Protein 3AYU (pdb70)

Solvent-accessible surface area: 8241 Å² total; per-residue (Å²): 94,64,38,3,68,211,93,36,90,12,129,78,65,122,1,40,18,54,16,75,16,86,6,111,45,38,87,76,134,42,0,30,67,0,0,43,95,0,5,93,15,0,14,98,29,0,27,0,98,33,54,80,52,135,120,34,148,8,37,0,24,0,50,18,10,114,147,98,51,74,32,56,94,72,3,57,7,112,80,42,30,0,3,2,0,2,0,6,27,134,66,47,0,0,12,0,20,0,0,11,33,2,70,1,24,89,15,150,65,132,14,27,3,0,26,9,1,0,0,0,1,0,0,0,0,0,0,1,46,37,3,172,59,124,63,8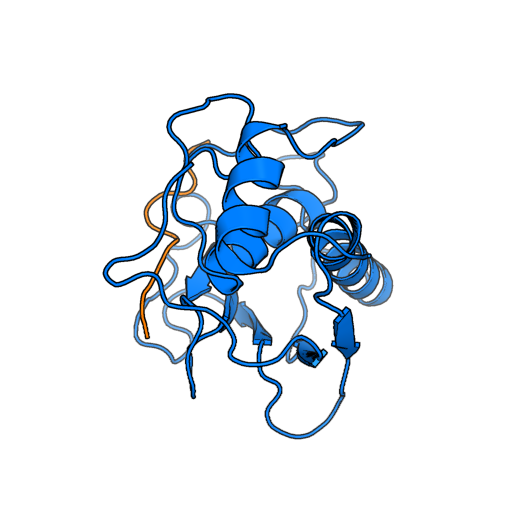,16,3,6,55,86,20,107,74,62,138,129,48,211,30,24,123,25,1,30,96,0,0,35,92,19,21,33,61,53,181,93,53,8,38,115,2,18,15,85,98

GO terms:
  GO:0022617 extracellular matrix disassembly (P, IDA)
  GO:0061450 trophoblast cell migration (P, IDA)
  GO:0006508 proteolysis (P, IDA)
  GO:0022617 extracellular matrix disassembly (P, TAS)
  GO:0005576 extracellular region (C, IDA)
  GO:0031012 extracellular matrix (C, IDA)
  GO:0004222 metalloendopeptidase activity (F, IDA)
  GO:0030574 collagen catabolic process (P, IDA)
  GO:0005576 extracellular region (C, TAS)
  GO:0008270 zinc ion binding (F, TAS)
  GO:0004222 metalloendopeptidase activity (F, TAS)
  GO:0006508 proteolysis (P, TAS)
  GO:0008237 metallopeptidase activity (F, IDA)
  GO:0016477 cell migration (P, IMP)
  GO:0004252 serine-type endopeptidase activity (F, EXP)
  GO:0004252 serine-type endopeptidase activity (F, TAS)
  GO:0030574 collagen catabolic process (P, TAS)
  GO:0048013 ephrin receptor signaling pathway (P, TAS)
  GO:0005515 protein binding (F, IPI)
  GO:0005576 extracellular region (C, HDA)

InterPro domains:
  IPR000562 Fibronectin type II domain [PF00040] (233-274)
  IPR000562 Fibronectin type II domain [PF00040] (291-332)
  IPR000562 Fibronectin type II domain [PS00023] (349-390)
  IPR000562 Fibronectin type II domain [PS51092] (228-276)
  IPR000562 Fibronectin type II domain [PS51092] (286-334)
  IPR000562 Fibronectin type II domain [PS51092] (344-392)
  IPR000562 Fibronectin type II domain [SM00059] (226-274)
  IPR000562 Fibronectin type II domain [SM00059] (284-332)
  IPR000562 Fibronectin type II domain [SM00059] (342-390)
  IPR000562 Fibronectin type II domain [cd00062] (227-274)
  IPR000562 Fibronectin type II domain [cd00062] (285-332)
  IPR000562 Fibronectin type II domain [cd00062] (343-390)
  IPR000585 Hemopexin-like domain [cd00094] (466-660)
  IPR001818 Peptidase M10, metallopeptidase [PF00413] (118-219)
  IPR001818 Peptidase M10, metallopeptidase [PF00413] (378-446)
  IPR006026 Peptidase, metallopeptidase [SM00235] (115-447)
  IPR013806 Kringle-like fold [SSF57440] (221-276)
  IPR013806 Kringle-like fold [SSF57440] (277-334)
  IPR013806 Kringle-like fold [SSF57440] (337-393)
  IPR018486 Hemopexin, conserved site [PS00024] (606-621)

CATH classification: 3.40.390.10

Organism: Homo sapiens (NCBI:txid9606)

Radius of gyration: 14.66 Å; Cα contacts (8 Å, |Δi|>4): 374; chains: 2; bounding box: 34×40×33 Å

B-factor: mean 20.37, std 9.0, range [11.95, 219.9]

Nearest PDB structures (foldseek):
  3ayu-assembly1_A  TM=1.006E+00  e=3.105E-38  Homo sapiens
  8h78-assembly1_A  TM=9.921E-01  e=5.440E-34  Homo sapiens
  1qib-assembly1_A  TM=9.847E-01  e=1.679E-32  Homo sapiens
  8jug-assembly1_A  TM=9.758E-01  e=6.747E-26  Homo sapiens
  4h2e-assembly2_B  TM=9.766E-01  e=3.629E-25  Homo sapiens

Structure (mmCIF, N/CA/C/O backbone):
data_3AYU
#
_entry.id   3AYU
#
_cell.length_a   61.881
_cell.length_b   76.060
_cell.length_c   37.082
_cell.angle_alpha   90.00
_cell.angle_beta   90.00
_cell.angle_gamma   90.00
#
_symmetry.space_group_name_H-M   'P 21 21 21'
#
loop_
_entity.id
_entity.type
_entity.pdbx_description
1 polymer '72 kDa type IV collagenase'
2 polymer 'Amyloid beta A4 protein'
3 non-polymer 'ZINC ION'
4 non-polymer 'CALCIUM ION'
5 water water
#
loop_
_atom_site.group_PDB
_atom_site.id
_atom_site.type_symbol
_atom_site.label_atom_id
_atom_site.label_alt_id
_atom_site.label_comp_id
_atom_site.label_asym_id
_atom_site.label_entity_id
_atom_site.label_seq_id
_atom_site.pdbx_PDB_ins_code
_atom_site.Cartn_x
_atom_site.Cartn_y
_atom_site.Cartn_z
_atom_site.occupancy
_atom_site.B_iso_or_equiv
_atom_site.auth_seq_id
_atom_site.auth_comp_id
_atom_site.auth_asym_id
_atom_site.auth_atom_id
_atom_site.pdbx_PDB_model_num
ATOM 1 N N . TYR A 1 1 ? 12.613 1.466 -5.460 1.00 21.46 1 TYR A N 1
ATOM 2 C CA . TYR A 1 1 ? 11.468 0.714 -6.060 1.00 20.98 1 TYR A CA 1
ATOM 3 C C . TYR A 1 1 ? 11.510 0.833 -7.573 1.00 21.15 1 TYR A C 1
ATOM 4 O O . TYR A 1 1 ? 12.119 1.757 -8.107 1.00 21.47 1 TYR A O 1
ATOM 13 N N . ASN A 1 2 ? 10.863 -0.110 -8.254 1.00 20.83 2 ASN A N 1
ATOM 14 C CA . ASN A 1 2 ? 10.774 -0.089 -9.716 1.00 21.29 2 ASN A CA 1
ATOM 15 C C . ASN A 1 2 ? 9.420 -0.586 -10.221 1.00 20.83 2 ASN A C 1
ATOM 16 O O . ASN A 1 2 ? 8.688 -1.273 -9.498 1.00 20.10 2 ASN A O 1
ATOM 21 N N . PHE A 1 3 ? 9.123 -0.240 -11.475 1.00 21.08 3 PHE A N 1
ATOM 22 C CA . PHE A 1 3 ? 7.893 -0.632 -12.162 1.00 20.74 3 PHE A CA 1
ATOM 23 C C . PHE A 1 3 ? 8.227 -1.430 -13.420 1.00 21.06 3 PHE A C 1
ATOM 24 O O . PHE A 1 3 ? 9.359 -1.403 -13.892 1.00 21.30 3 PHE A O 1
ATOM 32 N N . PHE A 1 4 ? 7.229 -2.133 -13.951 1.00 21.02 4 PHE A N 1
ATOM 33 C CA . PHE A 1 4 ? 7.345 -2.777 -15.257 1.00 21.87 4 PHE A CA 1
ATOM 34 C C . PHE A 1 4 ? 7.440 -1.707 -16.346 1.00 23.09 4 PHE A C 1
ATOM 35 O O . PHE A 1 4 ? 7.032 -0.558 -16.125 1.00 23.44 4 PHE A O 1
ATOM 43 N N . PRO A 1 5 ? 7.984 -2.071 -17.525 1.00 24.28 5 PRO A N 1
ATOM 44 C CA . PRO A 1 5 ? 8.022 -1.137 -18.646 1.00 25.36 5 PRO A CA 1
ATOM 45 C C . PRO A 1 5 ? 6.657 -0.536 -18.955 1.00 25.56 5 PRO A C 1
ATOM 46 O O . PRO A 1 5 ? 5.676 -1.269 -19.046 1.00 25.16 5 PRO A O 1
ATOM 50 N N . ARG A 1 6 ? 6.618 0.784 -19.116 1.00 26.42 6 ARG A N 1
ATOM 51 C CA . ARG A 1 6 ? 5.397 1.544 -19.402 1.00 26.95 6 ARG A CA 1
ATOM 52 C C . ARG A 1 6 ? 4.417 1.627 -18.215 1.00 25.89 6 ARG A C 1
ATOM 53 O O . ARG A 1 6 ? 3.273 2.066 -18.386 1.00 26.03 6 ARG A O 1
ATOM 61 N N . LYS A 1 7 ? 4.892 1.246 -17.023 1.00 24.58 7 LYS A N 1
ATOM 62 C CA . LYS A 1 7 ? 4.136 1.364 -15.770 1.00 23.77 7 LYS A CA 1
ATOM 63 C C . LYS A 1 7 ? 2.680 0.897 -15.876 1.00 23.01 7 LYS A C 1
ATOM 64 O O . LYS A 1 7 ? 1.761 1.695 -15.689 1.00 22.87 7 LYS A O 1
ATOM 70 N N . PRO A 1 8 ? 2.466 -0.397 -16.175 1.00 22.37 8 PRO A N 1
ATOM 71 C CA . PRO A 1 8 ? 1.094 -0.910 -16.162 1.00 21.85 8 PRO A CA 1
ATOM 72 C C . PRO A 1 8 ? 0.509 -0.877 -14.752 1.00 21.14 8 PRO A C 1
ATOM 73 O O . PRO A 1 8 ? 1.231 -1.110 -13.772 1.00 20.52 8 PRO A O 1
ATOM 77 N N . LYS A 1 9 ? -0.780 -0.568 -14.656 1.00 20.96 9 LYS A N 1
ATOM 78 C CA . LYS A 1 9 ? -1.489 -0.636 -13.384 1.00 20.65 9 LYS A CA 1
ATOM 79 C C . LYS A 1 9 ? -2.967 -0.915 -13.612 1.00 20.45 9 LYS A C 1
ATOM 80 O O . LYS A 1 9 ? -3.459 -0.807 -14.737 1.00 20.56 9 LYS A O 1
ATOM 86 N N . TRP A 1 10 ? -3.648 -1.317 -12.546 1.00 19.90 10 TRP A N 1
ATOM 87 C CA . TRP A 1 10 ? -5.082 -1.553 -12.592 1.00 20.43 10 TRP A CA 1
ATOM 88 C C . TRP A 1 10 ? -5.773 -0.212 -12.774 1.00 21.15 10 TRP A C 1
ATOM 89 O O . TRP A 1 10 ? -5.404 0.760 -12.120 1.00 20.75 10 TRP A O 1
ATOM 100 N N . ASP A 1 11 ? -6.765 -0.173 -13.659 1.00 22.29 11 ASP A N 1
ATOM 101 C CA . ASP A 1 11 ? -7.468 1.073 -13.991 1.00 23.45 11 ASP A CA 1
ATOM 102 C C . ASP A 1 11 ? -8.633 1.375 -13.040 1.00 23.60 11 ASP A C 1
ATOM 103 O O . ASP A 1 11 ? -9.411 2.295 -13.283 1.00 23.83 11 ASP A O 1
ATOM 108 N N . LYS A 1 12 ? -8.739 0.601 -11.963 1.00 23.14 12 LYS A N 1
ATOM 109 C CA . LYS A 1 12 ? -9.791 0.756 -10.967 1.00 23.20 12 LYS A CA 1
ATOM 110 C C . LYS A 1 12 ? -9.211 0.345 -9.612 1.00 21.90 12 LYS A C 1
ATOM 111 O O . LYS A 1 12 ? -8.218 -0.390 -9.568 1.00 20.91 12 LYS A O 1
ATOM 117 N N . ASN A 1 13 ? -9.828 0.801 -8.523 1.00 21.17 13 ASN A N 1
ATOM 118 C CA . ASN A 1 13 ? -9.393 0.432 -7.165 1.00 20.48 13 ASN A CA 1
ATOM 119 C C . ASN A 1 13 ? -10.073 -0.818 -6.587 1.00 19.95 13 ASN A C 1
ATOM 120 O O . ASN A 1 13 ? -9.562 -1.404 -5.635 1.00 19.18 13 ASN A O 1
ATOM 125 N N . GLN A 1 14 ? -11.235 -1.195 -7.127 1.00 20.20 14 GLN A N 1
ATOM 126 C CA . GLN A 1 14 ? -11.924 -2.425 -6.713 1.00 20.12 14 GLN A CA 1
ATOM 127 C C . GLN A 1 14 ? -11.451 -3.591 -7.593 1.00 19.30 14 GLN A C 1
ATOM 128 O O . GLN A 1 14 ? -11.789 -3.679 -8.780 1.00 19.58 14 GLN A O 1
ATOM 134 N N . ILE A 1 15 ? -10.648 -4.467 -7.002 1.00 18.15 15 ILE A N 1
ATOM 135 C CA . ILE A 1 15 ? -10.009 -5.566 -7.714 1.00 17.66 15 ILE A CA 1
ATOM 136 C C . ILE A 1 15 ? -10.562 -6.877 -7.172 1.00 17.16 15 ILE A C 1
ATOM 137 O O . ILE A 1 15 ? -10.683 -7.040 -5.960 1.00 17.24 15 ILE A O 1
ATOM 142 N N . THR A 1 16 ? -10.917 -7.804 -8.060 1.00 16.73 16 THR A N 1
ATOM 143 C CA . THR A 1 16 ? -11.394 -9.113 -7.626 1.00 16.33 16 THR A CA 1
ATOM 144 C C . THR A 1 16 ? -10.256 -10.122 -7.667 1.00 15.81 16 THR A C 1
ATOM 145 O O . THR A 1 16 ? -9.314 -9.993 -8.467 1.00 15.51 16 THR A O 1
ATOM 149 N N . TYR A 1 17 ? -10.337 -11.111 -6.780 1.00 15.51 17 TYR A N 1
ATOM 150 C CA . TYR A 1 17 ? -9.484 -12.281 -6.856 1.00 15.30 17 TYR A CA 1
ATOM 151 C C . TYR A 1 17 ? -10.284 -13.558 -6.697 1.00 15.63 17 TYR A C 1
ATOM 152 O O . TYR A 1 17 ? -11.400 -13.545 -6.173 1.00 15.90 17 TYR A O 1
ATOM 161 N N . ARG A 1 18 ? -9.707 -14.651 -7.184 1.00 15.72 18 ARG A N 1
ATOM 162 C CA . ARG A 1 18 ? -10.305 -15.981 -7.060 1.00 16.34 18 ARG A CA 1
ATOM 163 C C . ARG A 1 18 ? -9.224 -17.049 -6.875 1.00 16.08 18 ARG A C 1
ATOM 164 O O . ARG A 1 18 ? -8.250 -17.085 -7.621 1.00 15.83 18 ARG A O 1
ATOM 172 N N . ILE A 1 19 ? -9.415 -17.914 -5.882 1.00 16.15 19 ILE A N 1
ATOM 173 C CA . ILE A 1 19 ? -8.493 -19.004 -5.608 1.00 16.12 19 ILE A CA 1
ATOM 174 C C . ILE A 1 19 ? -9.051 -20.245 -6.304 1.00 16.86 19 ILE A C 1
ATOM 175 O O . ILE A 1 19 ? -10.065 -20.812 -5.879 1.00 17.18 19 ILE A O 1
ATOM 180 N N . ILE A 1 20 ? -8.397 -20.626 -7.397 1.00 17.17 20 ILE A N 1
ATOM 181 C CA . ILE A 1 20 ? -8.877 -21.679 -8.288 1.00 18.17 20 ILE A CA 1
ATOM 182 C C . ILE A 1 20 ? -8.469 -23.067 -7.802 1.00 18.42 20 ILE A C 1
ATOM 183 O O . ILE A 1 20 ? -9.126 -24.057 -8.111 1.00 19.17 20 ILE A O 1
ATOM 188 N N . GLY A 1 21 ? -7.365 -23.149 -7.071 1.00 17.76 21 GLY A N 1
ATOM 189 C CA . GLY A 1 21 ? -6.908 -24.431 -6.594 1.00 17.94 21 GLY A CA 1
ATOM 190 C C . GLY A 1 21 ? -6.070 -24.293 -5.350 1.00 17.58 21 GLY A C 1
ATOM 191 O O . GLY A 1 21 ? -5.659 -23.183 -4.967 1.00 17.25 21 GLY A O 1
ATOM 192 N N . TYR A 1 22 ? -5.780 -25.441 -4.753 1.00 17.68 22 TYR A N 1
ATOM 193 C CA . TYR A 1 22 ? -5.160 -25.500 -3.447 1.00 17.67 22 TYR A CA 1
ATOM 194 C C . TYR A 1 22 ? -3.927 -26.409 -3.427 1.00 18.02 22 TYR A C 1
ATOM 195 O O . TYR A 1 22 ? -3.677 -27.184 -4.364 1.00 18.16 22 TYR A O 1
ATOM 204 N N . THR A 1 23 ? -3.157 -26.271 -2.351 1.00 17.96 23 THR A N 1
ATOM 205 C CA . THR A 1 23 ? -2.024 -27.131 -2.062 1.00 18.10 23 THR A CA 1
ATOM 206 C C . THR A 1 23 ? -2.389 -28.134 -0.956 1.00 18.77 23 THR A C 1
ATOM 207 O O . THR A 1 23 ? -3.102 -27.782 -0.014 1.00 18.79 23 THR A O 1
ATOM 211 N N . PRO A 1 24 ? -1.871 -29.379 -1.049 1.00 19.33 24 PRO A N 1
ATOM 212 C CA . PRO A 1 24 ? -2.019 -30.337 0.057 1.00 19.88 24 PRO A CA 1
ATOM 213 C C . PRO A 1 24 ? -1.206 -29.966 1.303 1.00 19.67 24 PRO A C 1
ATOM 214 O O . PRO A 1 24 ? -1.366 -30.603 2.351 1.00 20.23 24 PRO A O 1
ATOM 218 N N . ASP A 1 25 ? -0.349 -28.953 1.193 1.00 18.90 25 ASP A N 1
ATOM 219 C CA . ASP A 1 25 ? 0.600 -28.617 2.258 1.00 18.87 25 ASP A CA 1
ATOM 220 C C . ASP A 1 25 ? -0.042 -27.954 3.469 1.00 19.01 25 ASP A C 1
ATOM 221 O O . ASP A 1 25 ? 0.473 -28.074 4.584 1.00 18.92 25 ASP A O 1
ATOM 226 N N . LEU A 1 26 ? -1.143 -27.244 3.236 1.00 18.93 26 LEU A N 1
ATOM 227 C CA . LEU A 1 26 ? -1.816 -26.456 4.272 1.00 19.29 26 LEU A CA 1
ATOM 228 C C . LEU A 1 26 ? -3.342 -26.645 4.182 1.00 19.98 26 LEU A C 1
ATOM 229 O O . LEU A 1 26 ? -3.873 -27.011 3.120 1.00 19.66 26 LEU A O 1
ATOM 234 N N . ASP A 1 27 ? -4.030 -26.406 5.302 1.00 20.72 27 ASP A N 1
ATOM 235 C CA . ASP A 1 27 ? -5.494 -26.386 5.358 1.00 21.45 27 ASP A CA 1
ATOM 236 C C . ASP A 1 27 ? -5.984 -25.283 4.411 1.00 20.26 27 ASP A C 1
ATOM 237 O O . ASP A 1 27 ? -5.349 -24.233 4.331 1.00 19.53 27 ASP A O 1
ATOM 242 N N . PRO A 1 28 ? -7.102 -25.512 3.690 1.00 20.10 28 PRO A N 1
ATOM 243 C CA . PRO A 1 28 ? -7.606 -24.467 2.769 1.00 19.55 28 PRO A CA 1
ATOM 244 C C . PRO A 1 28 ? -7.888 -23.133 3.460 1.00 19.26 28 PRO A C 1
ATOM 245 O O . PRO A 1 28 ? -7.668 -22.074 2.867 1.00 18.28 28 PRO A O 1
ATOM 249 N N . GLU A 1 29 ? -8.355 -23.193 4.709 1.00 19.73 29 GLU A N 1
ATOM 250 C CA . GLU A 1 29 ? -8.601 -21.994 5.492 1.00 19.73 29 GLU A CA 1
ATOM 251 C C . GLU A 1 29 ? -7.315 -21.193 5.735 1.00 18.49 29 GLU A C 1
ATOM 252 O O . GLU A 1 29 ? -7.323 -19.963 5.669 1.00 17.66 29 GLU A O 1
ATOM 258 N N . THR A 1 30 ? -6.225 -21.901 6.028 1.00 17.78 30 THR A N 1
ATOM 259 C CA . THR A 1 30 ? -4.897 -21.293 6.205 1.00 17.08 30 THR A CA 1
ATOM 260 C C . THR A 1 30 ? -4.395 -20.673 4.906 1.00 16.02 30 THR A C 1
ATOM 261 O O . THR A 1 30 ? -3.775 -19.610 4.923 1.00 15.79 30 THR A O 1
ATOM 265 N N . VAL A 1 31 ? -4.671 -21.344 3.788 1.00 15.39 31 VAL A N 1
ATOM 266 C CA . VAL A 1 31 ? -4.301 -20.847 2.467 1.00 14.70 31 VAL A CA 1
ATOM 267 C C . VAL A 1 31 ? -5.059 -19.554 2.161 1.00 14.34 31 VAL A C 1
ATOM 268 O O . VAL A 1 31 ? -4.441 -18.534 1.833 1.00 13.84 31 VAL A O 1
ATOM 272 N N . ASP A 1 32 ? -6.388 -19.605 2.303 1.00 14.47 32 ASP A N 1
ATOM 273 C CA . ASP A 1 32 ? -7.258 -18.429 2.144 1.00 14.38 32 ASP A CA 1
ATOM 274 C C . ASP A 1 32 ? -6.817 -17.239 3.012 1.00 14.31 32 ASP A C 1
ATOM 275 O O . ASP A 1 32 ? -6.750 -16.109 2.539 1.00 13.90 32 ASP A O 1
ATOM 280 N N . ASP A 1 33 ? -6.534 -17.502 4.282 1.00 14.82 33 ASP A N 1
ATOM 281 C CA . ASP A 1 33 ? -6.113 -16.447 5.207 1.00 15.08 33 ASP A CA 1
ATOM 282 C C . ASP A 1 33 ? -4.781 -15.832 4.772 1.00 14.59 33 ASP A C 1
ATOM 283 O O . ASP A 1 33 ? -4.614 -14.612 4.810 1.00 14.57 33 ASP A O 1
ATOM 288 N N . ALA A 1 34 ? -3.844 -16.687 4.362 1.00 14.46 34 ALA A N 1
ATOM 289 C CA . ALA A 1 34 ? -2.523 -16.255 3.889 1.00 14.24 34 ALA A CA 1
ATOM 290 C C . ALA A 1 34 ? -2.653 -15.288 2.727 1.00 13.95 34 ALA A C 1
ATOM 291 O O . ALA A 1 34 ? -1.996 -14.238 2.695 1.00 13.81 34 ALA A O 1
ATOM 293 N N . PHE A 1 35 ? -3.484 -15.654 1.759 1.00 14.13 35 PHE A N 1
ATOM 294 C CA . PHE A 1 35 ? -3.747 -14.779 0.623 1.00 14.18 35 PHE A CA 1
ATOM 295 C C . PHE A 1 35 ? -4.458 -13.476 1.042 1.00 14.37 35 PHE A C 1
ATOM 296 O O . PHE A 1 35 ? -4.072 -12.404 0.596 1.00 14.36 35 PHE A O 1
ATOM 304 N N . ALA A 1 36 ? -5.481 -13.581 1.890 1.00 14.78 36 ALA A N 1
ATOM 305 C CA . ALA A 1 36 ? -6.187 -12.401 2.404 1.00 15.19 36 ALA A CA 1
ATOM 306 C C .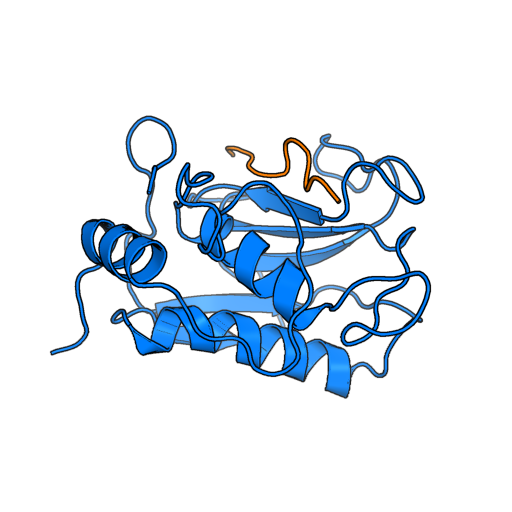 ALA A 1 36 ? -5.219 -11.429 3.070 1.00 15.38 36 ALA A C 1
ATOM 307 O O . ALA A 1 36 ? -5.257 -10.234 2.806 1.00 15.03 36 ALA A O 1
ATOM 309 N N . ARG A 1 37 ? -4.344 -11.943 3.928 1.00 16.09 37 ARG A N 1
ATOM 310 C CA . ARG A 1 37 ? -3.397 -11.069 4.630 1.00 16.68 37 ARG A CA 1
ATOM 311 C C . ARG A 1 37 ? -2.358 -10.479 3.663 1.00 15.98 37 ARG A C 1
ATOM 312 O O . ARG A 1 37 ? -1.945 -9.333 3.827 1.00 15.80 37 ARG A O 1
ATOM 320 N N . ALA A 1 38 ? -1.978 -11.243 2.641 1.00 15.40 38 ALA A N 1
ATOM 321 C CA . ALA A 1 38 ? -1.058 -10.750 1.604 1.00 15.16 38 ALA A CA 1
ATOM 322 C C . ALA A 1 38 ? -1.636 -9.555 0.838 1.00 15.07 38 ALA A C 1
ATOM 323 O O . ALA A 1 38 ? -0.923 -8.589 0.592 1.00 15.29 38 ALA A O 1
ATOM 325 N N . PHE A 1 39 ? -2.920 -9.621 0.476 1.00 15.01 39 PHE A N 1
ATOM 326 C CA . PHE A 1 39 ? -3.616 -8.480 -0.145 1.00 15.00 39 PHE A CA 1
ATOM 327 C C . PHE A 1 39 ? -3.724 -7.284 0.796 1.00 15.31 39 PHE A C 1
ATOM 328 O O . PHE A 1 39 ? -3.586 -6.144 0.358 1.00 15.13 39 PHE A O 1
ATOM 336 N N . GLN A 1 40 ? -3.996 -7.545 2.076 1.00 15.62 40 GLN A N 1
ATOM 337 C CA . GLN A 1 40 ? -4.136 -6.471 3.057 1.00 16.17 40 GLN A CA 1
ATOM 338 C C . GLN A 1 40 ? -2.855 -5.634 3.207 1.00 16.04 40 GLN A C 1
ATOM 339 O O . GLN A 1 40 ? -2.930 -4.424 3.464 1.00 16.22 40 GLN A O 1
ATOM 345 N N . VAL A 1 41 ? -1.696 -6.280 3.073 1.00 15.69 41 VAL A N 1
ATOM 346 C CA . VAL A 1 41 ? -0.413 -5.578 3.041 1.00 15.78 41 VAL A CA 1
ATOM 347 C C . VAL A 1 41 ? -0.490 -4.360 2.108 1.00 15.89 41 VAL A C 1
ATOM 348 O O . VAL A 1 41 ? -0.070 -3.254 2.482 1.00 16.42 41 VAL A O 1
ATOM 352 N N . TRP A 1 42 ? -1.039 -4.566 0.910 1.00 15.46 42 TRP A N 1
ATOM 353 C CA . TRP A 1 42 ? -1.118 -3.507 -0.102 1.00 15.61 42 TRP A CA 1
ATOM 354 C C . TRP A 1 42 ? -2.321 -2.571 0.098 1.00 15.98 42 TRP A C 1
ATOM 355 O O . TRP A 1 42 ? -2.215 -1.349 -0.103 1.00 16.17 42 TRP A O 1
ATOM 366 N N . SER A 1 43 ? -3.459 -3.119 0.509 1.00 16.22 43 SER A N 1
ATOM 367 C CA . SER A 1 43 ? -4.633 -2.270 0.735 1.00 16.80 43 SER A CA 1
ATOM 368 C C . SER A 1 43 ? -4.444 -1.353 1.960 1.00 17.23 43 SER A C 1
ATOM 369 O O . SER A 1 43 ? -5.104 -0.313 2.059 1.00 17.51 43 SER A O 1
ATOM 372 N N . ASP A 1 44 ? -3.518 -1.719 2.858 1.00 17.13 44 ASP A N 1
ATOM 373 C CA . ASP A 1 44 ? -3.133 -0.876 3.994 1.00 17.52 44 ASP A CA 1
ATOM 374 C C . ASP A 1 44 ? -2.634 0.517 3.595 1.00 17.42 44 ASP A C 1
ATOM 375 O O . ASP A 1 44 ? -2.767 1.463 4.372 1.00 17.48 44 ASP A O 1
ATOM 380 N N . VAL A 1 45 ? -2.022 0.627 2.414 1.00 16.73 45 VAL A N 1
ATOM 381 C CA . VAL A 1 45 ? -1.306 1.841 2.032 1.00 16.91 45 VAL A CA 1
ATOM 382 C C . VAL A 1 45 ? -1.724 2.409 0.664 1.00 16.72 45 VAL A C 1
ATOM 383 O O . VAL A 1 45 ? -1.066 3.309 0.145 1.00 16.86 45 VAL A O 1
ATOM 387 N N . THR A 1 46 ? -2.813 1.883 0.096 1.00 16.34 46 THR A N 1
ATOM 388 C CA . THR A 1 46 ? -3.388 2.394 -1.154 1.00 16.39 46 THR A CA 1
ATOM 389 C C . THR A 1 46 ? -4.905 2.369 -1.024 1.00 16.43 46 THR A C 1
ATOM 390 O O . THR A 1 46 ? -5.443 1.779 -0.080 1.00 16.23 46 THR A O 1
ATOM 394 N N . PRO A 1 47 ? -5.606 2.984 -1.986 1.00 16.58 47 PRO A N 1
ATOM 395 C CA . PRO A 1 47 ? -7.048 2.803 -2.052 1.00 16.73 47 PRO A CA 1
ATOM 396 C C . PRO A 1 47 ? -7.482 1.503 -2.746 1.00 16.50 47 PRO A C 1
ATOM 397 O O . PRO A 1 47 ? -8.660 1.355 -3.065 1.00 16.71 47 PRO A O 1
ATOM 401 N N . LEU A 1 48 ? -6.552 0.571 -2.965 1.00 16.25 48 LEU A N 1
ATOM 402 C CA . LEU A 1 48 ? -6.890 -0.716 -3.565 1.00 15.96 48 LEU A CA 1
ATOM 403 C C . LEU A 1 48 ? -7.664 -1.552 -2.557 1.00 15.95 48 LEU A C 1
ATOM 404 O O . LEU A 1 48 ? -7.287 -1.633 -1.375 1.00 15.80 48 LEU A O 1
ATOM 409 N N . ARG A 1 49 ? -8.758 -2.141 -3.032 1.00 15.96 49 ARG A N 1
ATOM 410 C CA . ARG A 1 49 ? -9.620 -2.987 -2.226 1.00 15.97 49 ARG A CA 1
ATOM 411 C C . ARG A 1 49 ? -9.863 -4.280 -2.989 1.00 15.54 49 ARG A C 1
ATOM 412 O O . ARG A 1 49 ? -10.294 -4.257 -4.150 1.00 15.72 49 ARG A O 1
ATOM 420 N N . PHE A 1 50 ? -9.580 -5.395 -2.321 1.00 14.92 50 PHE A N 1
ATOM 421 C CA . PHE A 1 50 ? -9.562 -6.702 -2.943 1.00 14.56 50 PHE A CA 1
ATOM 422 C C . PHE A 1 50 ? -10.763 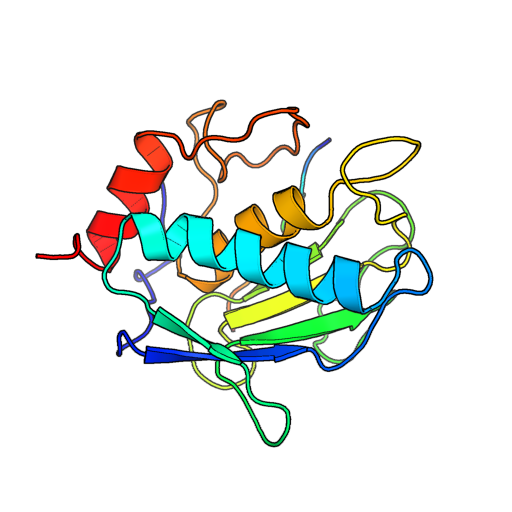-7.509 -2.462 1.00 14.71 50 PHE A C 1
ATOM 423 O O . PHE A 1 50 ? -10.954 -7.683 -1.252 1.00 14.75 50 PHE A O 1
ATOM 431 N N . SER A 1 51 ? -11.581 -7.964 -3.410 1.00 14.74 51 SER A N 1
ATOM 432 C CA . SER A 1 51 ? -12.783 -8.749 -3.117 1.00 15.01 51 SER A CA 1
ATOM 433 C C . SER A 1 51 ? -12.681 -10.144 -3.736 1.00 14.79 51 SER A C 1
ATOM 434 O O . SER A 1 51 ? -12.373 -10.301 -4.925 1.00 14.64 51 SER A O 1
ATOM 437 N N . ARG A 1 52 ? -12.945 -11.156 -2.924 1.00 14.66 52 ARG A N 1
ATOM 438 C CA . ARG A 1 52 ? -12.905 -12.528 -3.384 1.00 14.50 52 ARG A CA 1
ATOM 439 C C . ARG A 1 52 ? -14.203 -12.864 -4.128 1.00 14.85 52 ARG A C 1
ATOM 440 O O . ARG A 1 52 ? -15.282 -12.385 -3.770 1.00 15.12 52 ARG A O 1
ATOM 448 N N . ILE A 1 53 ? -14.084 -13.672 -5.176 1.00 14.66 53 ILE A N 1
ATOM 449 C CA . ILE A 1 53 ? -15.241 -14.282 -5.829 1.00 15.22 53 ILE A CA 1
ATOM 450 C C . ILE A 1 53 ? -14.966 -15.786 -5.973 1.00 15.30 53 ILE A C 1
ATOM 451 O O . ILE A 1 53 ? -13.820 -16.213 -5.898 1.00 14.93 53 ILE A O 1
ATOM 456 N N . HIS A 1 54 ? -16.018 -16.580 -6.140 1.00 16.12 54 HIS A N 1
ATOM 457 C CA . HIS A 1 54 ? -15.894 -18.040 -6.249 1.00 16.45 54 HIS A CA 1
ATOM 458 C C . HIS A 1 54 ? -16.338 -18.572 -7.609 1.00 17.13 54 HIS A C 1
ATOM 459 O O . HIS A 1 54 ? -16.349 -19.789 -7.821 1.00 17.41 54 HIS A O 1
ATOM 466 N N . ASP A 1 55 ? -16.711 -17.673 -8.520 1.00 17.53 55 ASP A N 1
ATOM 467 C CA . ASP A 1 55 ? -17.121 -18.068 -9.869 1.00 18.43 55 ASP A CA 1
ATOM 468 C C . ASP A 1 55 ? -16.715 -16.996 -10.868 1.00 18.62 55 ASP A C 1
ATOM 469 O O . ASP A 1 55 ? -16.653 -15.821 -10.523 1.00 18.30 55 ASP A O 1
ATOM 474 N N . GLY A 1 56 ? -16.445 -17.413 -12.104 1.00 19.41 56 GLY A N 1
ATOM 475 C CA . GLY A 1 56 ? -16.094 -16.485 -13.173 1.00 19.79 56 GLY A CA 1
ATOM 476 C C . GLY A 1 56 ? -14.641 -16.038 -13.110 1.00 19.42 56 GLY A C 1
ATOM 477 O O . GLY A 1 56 ? -13.839 -16.538 -12.304 1.00 19.02 56 GLY A O 1
ATOM 478 N N . GLU A 1 57 ? -14.302 -15.085 -13.969 1.00 19.82 57 GLU A N 1
ATOM 479 C CA . GLU A 1 57 ? -12.929 -14.627 -14.099 1.00 19.45 57 GLU A CA 1
ATOM 480 C C . GLU A 1 57 ? -12.694 -13.403 -13.228 1.00 18.62 57 GLU A C 1
ATOM 481 O O . GLU A 1 57 ? -13.236 -12.333 -13.505 1.00 19.01 57 GLU A O 1
ATOM 487 N N . ALA A 1 58 ? -11.904 -13.575 -12.171 1.00 17.51 58 ALA A N 1
ATOM 488 C CA . ALA A 1 58 ? -11.474 -12.464 -11.329 1.00 16.87 58 ALA A CA 1
ATOM 489 C C . ALA A 1 58 ? -10.288 -11.782 -11.990 1.00 16.66 58 ALA A C 1
ATOM 490 O O . ALA A 1 58 ? -9.592 -12.386 -12.818 1.00 16.88 58 ALA A O 1
ATOM 492 N N . ASP A 1 59 ? -10.032 -10.537 -11.613 1.00 16.31 59 ASP A N 1
ATOM 493 C CA . ASP A 1 59 ? -8.832 -9.841 -12.077 1.00 16.12 59 ASP A CA 1
ATOM 494 C C . ASP A 1 59 ? -7.569 -10.664 -11.779 1.00 15.66 59 ASP A C 1
ATOM 495 O O . ASP A 1 59 ? -6.774 -10.958 -12.678 1.00 15.51 59 ASP A O 1
ATOM 500 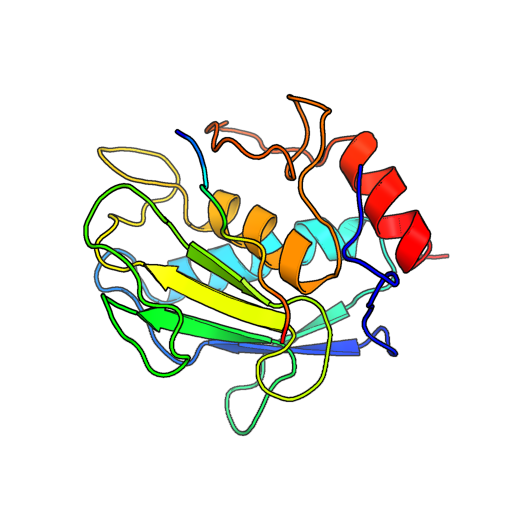N N . ILE A 1 60 ? -7.414 -11.049 -10.516 1.00 15.11 60 ILE A N 1
ATOM 501 C CA . ILE A 1 60 ? -6.281 -11.840 -10.064 1.00 14.87 60 ILE A CA 1
ATOM 502 C C . ILE A 1 60 ? -6.737 -13.282 -9.815 1.00 14.92 60 ILE A C 1
ATOM 503 O O . ILE A 1 60 ? -7.373 -13.592 -8.800 1.00 14.87 60 ILE A O 1
ATOM 508 N N . MET A 1 61 ? -6.420 -14.145 -10.776 1.00 15.05 61 MET A N 1
ATOM 509 C CA . MET A 1 61 ? -6.699 -15.563 -10.688 1.00 15.21 61 MET A CA 1
ATOM 510 C C . MET A 1 61 ? -5.522 -16.225 -10.005 1.00 14.91 61 MET A C 1
ATOM 511 O O . MET A 1 61 ? -4.387 -16.141 -10.487 1.00 14.82 61 MET A O 1
ATOM 516 N N . ILE A 1 62 ? -5.798 -16.873 -8.874 1.00 14.81 62 ILE A N 1
ATOM 517 C CA . ILE A 1 62 ? -4.766 -17.472 -8.039 1.00 14.50 62 ILE A CA 1
ATOM 518 C C . ILE A 1 62 ? -4.853 -18.991 -8.116 1.00 14.87 62 ILE A C 1
ATOM 519 O O . ILE A 1 62 ? -5.934 -19.560 -7.998 1.00 14.71 62 ILE A O 1
ATOM 524 N N . ASN A 1 63 ? -3.705 -19.643 -8.301 1.00 15.06 63 ASN A N 1
ATOM 525 C CA . ASN A 1 63 ? -3.667 -21.096 -8.376 1.00 15.63 63 ASN A CA 1
ATOM 526 C C . ASN A 1 63 ? -2.308 -21.646 -7.968 1.00 15.63 63 ASN A C 1
ATOM 527 O O . ASN A 1 63 ? -1.312 -20.921 -7.925 1.00 15.40 63 ASN A O 1
ATOM 532 N N . PHE A 1 64 ? -2.294 -22.930 -7.637 1.00 16.05 64 PHE A N 1
ATOM 533 C CA . PHE A 1 64 ? -1.067 -23.683 -7.475 1.00 16.18 64 PHE A CA 1
ATOM 534 C C . PHE A 1 64 ? -0.833 -24.483 -8.743 1.00 16.59 64 PHE A C 1
ATOM 535 O O . PHE A 1 64 ? -1.778 -24.854 -9.428 1.00 16.87 64 PHE A O 1
ATOM 543 N N . GLY A 1 65 ? 0.431 -24.711 -9.078 1.00 16.78 65 GLY A N 1
ATOM 544 C CA . GLY A 1 65 ? 0.775 -25.466 -10.276 1.00 17.06 65 GLY A CA 1
ATOM 545 C C . GLY A 1 65 ? 2.110 -26.161 -10.158 1.00 17.21 65 GLY A C 1
ATOM 546 O O . GLY A 1 65 ? 2.882 -25.901 -9.230 1.00 16.43 65 GLY A O 1
ATOM 547 N N . ARG A 1 66 ? 2.366 -27.061 -11.106 1.00 17.68 66 ARG A N 1
ATOM 548 C CA . ARG A 1 66 ? 3.645 -27.761 -11.201 1.00 18.28 66 ARG A CA 1
ATOM 549 C C . ARG A 1 66 ? 4.081 -27.780 -12.653 1.00 18.13 66 ARG A C 1
ATOM 550 O O . ARG A 1 66 ? 3.248 -27.929 -13.540 1.00 18.35 66 ARG A O 1
ATOM 558 N N . TRP A 1 67 ? 5.385 -27.637 -12.884 1.00 17.89 67 TRP A N 1
ATOM 559 C CA . TRP A 1 67 ? 5.958 -27.718 -14.232 1.00 18.15 67 TRP A CA 1
ATOM 560 C C . TRP A 1 67 ? 5.127 -26.855 -15.196 1.00 17.89 67 TRP A C 1
ATOM 561 O O . TRP A 1 67 ? 4.802 -25.721 -14.849 1.00 17.28 67 TRP A O 1
ATOM 572 N N . GLU A 1 68 ? 4.784 -27.348 -16.381 1.00 18.37 68 GLU A N 1
ATOM 573 C CA . GLU A 1 68 ? 3.912 -26.577 -17.271 1.00 18.42 68 GLU A CA 1
ATOM 574 C C . GLU A 1 68 ? 2.473 -26.650 -16.751 1.00 18.01 68 GLU A C 1
ATOM 575 O O . GLU A 1 68 ? 1.914 -27.743 -16.604 1.00 18.17 68 GLU A O 1
ATOM 581 N N . HIS A 1 69 ? 1.882 -25.485 -16.479 1.00 17.49 69 HIS A N 1
ATOM 582 C CA . HIS A 1 69 ? 0.562 -25.418 -15.853 1.00 17.14 69 HIS A CA 1
ATOM 583 C C . HIS A 1 69 ? -0.446 -24.527 -16.605 1.00 17.23 69 HIS A C 1
ATOM 584 O O . HIS A 1 69 ? -1.431 -24.083 -16.028 1.00 16.77 69 HIS A O 1
ATOM 591 N N . GLY A 1 70 ? -0.200 -24.293 -17.895 1.00 17.70 70 GLY A N 1
ATOM 592 C CA . GLY A 1 70 ? -1.196 -23.704 -18.799 1.00 18.14 70 GLY A CA 1
ATOM 593 C C . GLY A 1 70 ? -0.911 -22.312 -19.343 1.00 18.15 70 GLY A C 1
ATOM 594 O O . GLY A 1 70 ? -1.668 -21.820 -20.172 1.00 18.68 70 GLY A O 1
ATOM 595 N N . ASP A 1 71 ? 0.157 -21.658 -18.884 1.00 17.71 71 ASP A N 1
ATOM 596 C CA . ASP A 1 71 ? 0.460 -20.297 -19.343 1.00 17.70 71 ASP A CA 1
ATOM 597 C C . ASP A 1 71 ? 1.771 -20.206 -20.124 1.00 18.30 71 ASP A C 1
ATOM 598 O O . ASP A 1 71 ? 2.180 -19.115 -20.526 1.00 18.50 71 ASP A O 1
ATOM 603 N N . GLY A 1 72 ? 2.425 -21.348 -20.342 1.00 18.68 72 GLY A N 1
ATOM 604 C CA . GLY A 1 72 ? 3.659 -21.389 -21.112 1.00 19.30 72 GLY A CA 1
ATOM 605 C C . GLY A 1 72 ? 4.866 -20.815 -20.389 1.00 19.04 72 GLY A C 1
ATOM 606 O O . GLY A 1 72 ? 5.917 -20.618 -21.002 1.00 19.16 72 GLY A O 1
ATOM 607 N N . TYR A 1 73 ? 4.701 -20.521 -19.097 1.00 18.41 73 TYR A N 1
ATOM 608 C CA . TYR A 1 73 ? 5.796 -20.137 -18.226 1.00 18.28 73 TYR A CA 1
ATOM 609 C C . TYR A 1 73 ? 5.910 -21.243 -17.179 1.00 17.96 73 TYR A C 1
ATOM 610 O O . TYR A 1 73 ? 5.384 -21.116 -16.066 1.00 17.15 73 TYR A O 1
ATOM 619 N N . PRO A 1 74 ? 6.588 -22.346 -17.536 1.00 18.44 74 PRO A N 1
ATOM 620 C CA . PRO A 1 74 ? 6.548 -23.500 -16.641 1.00 18.35 74 PRO A CA 1
ATOM 621 C C . PRO A 1 74 ? 7.330 -23.309 -15.345 1.00 17.98 74 PRO A C 1
ATOM 622 O O . PRO A 1 74 ? 8.338 -22.606 -15.319 1.00 17.97 74 PRO A O 1
ATOM 626 N N . PHE A 1 75 ? 6.844 -23.926 -14.276 1.00 17.67 75 PHE A N 1
ATOM 627 C CA . PHE A 1 75 ? 7.631 -24.076 -13.056 1.00 17.56 75 PHE A CA 1
ATOM 628 C C . PHE A 1 75 ? 8.690 -25.171 -13.257 1.00 18.20 75 PHE A C 1
ATOM 629 O O . PHE A 1 75 ? 8.764 -25.770 -14.331 1.00 18.62 75 PHE A O 1
ATOM 637 N N . ASP A 1 76 ? 9.505 -25.422 -12.238 1.00 18.29 76 ASP A N 1
ATOM 638 C CA . ASP A 1 76 ? 10.770 -26.140 -12.427 1.00 19.11 76 ASP A CA 1
ATOM 639 C C . ASP A 1 76 ? 11.083 -27.168 -11.334 1.00 19.36 76 ASP A C 1
ATOM 640 O O . ASP A 1 76 ? 12.247 -27.473 -11.093 1.00 19.48 76 ASP A O 1
ATOM 645 N N . GLY A 1 77 ? 10.057 -27.710 -10.676 1.00 19.52 77 GLY A N 1
ATOM 646 C CA . GLY A 1 77 ? 10.274 -28.619 -9.546 1.00 19.93 77 GLY A CA 1
ATOM 647 C C . GLY A 1 77 ? 10.689 -27.868 -8.293 1.00 20.03 77 GLY A C 1
ATOM 648 O O . GLY A 1 77 ? 10.589 -26.638 -8.238 1.00 19.76 77 GLY A O 1
ATOM 649 N N . LYS A 1 78 ? 11.157 -28.586 -7.277 1.00 20.70 78 LYS A N 1
ATOM 650 C CA . LYS A 1 78 ? 11.560 -27.926 -6.030 1.00 21.05 78 LYS A CA 1
ATOM 651 C C . LYS A 1 78 ? 12.769 -27.027 -6.263 1.00 21.49 78 LYS A C 1
ATOM 652 O O . LYS A 1 78 ? 13.635 -27.366 -7.056 1.00 22.18 78 LYS A O 1
ATOM 658 N N . ASP A 1 79 ? 12.810 -25.893 -5.559 1.00 21.53 79 ASP A N 1
ATOM 659 C CA . ASP A 1 79 ? 13.857 -24.866 -5.713 1.00 21.70 79 ASP A CA 1
ATOM 660 C C . ASP A 1 79 ? 13.589 -24.028 -6.970 1.00 20.99 79 ASP A C 1
ATOM 661 O O . ASP A 1 79 ? 12.512 -24.127 -7.564 1.00 20.57 79 ASP A O 1
ATOM 666 N N . GLY A 1 80 ? 14.549 -23.194 -7.361 1.00 20.57 80 GLY A N 1
ATOM 667 C CA . GLY A 1 80 ? 14.367 -22.316 -8.511 1.00 20.24 80 GLY A CA 1
ATOM 668 C C . GLY A 1 80 ? 13.202 -21.370 -8.270 1.00 19.18 80 GLY A C 1
ATOM 669 O O . GLY A 1 80 ? 13.093 -20.788 -7.190 1.00 18.96 80 GLY A O 1
ATOM 670 N N . LEU A 1 81 ? 12.322 -21.238 -9.262 1.00 18.46 81 LEU A N 1
ATOM 671 C CA . LEU A 1 81 ? 11.107 -20.435 -9.124 1.00 17.55 81 LEU A CA 1
ATOM 672 C C . LEU A 1 81 ? 10.225 -20.993 -8.017 1.00 16.76 81 LEU A C 1
ATOM 673 O O . LEU A 1 81 ? 9.936 -22.188 -8.009 1.00 16.70 81 LEU A O 1
ATOM 678 N N . LEU A 1 82 ? 9.794 -20.125 -7.102 1.00 15.87 82 LEU A N 1
ATOM 679 C CA . LEU A 1 82 ? 8.838 -20.491 -6.056 1.00 15.31 82 LEU A CA 1
ATOM 680 C C . LEU A 1 82 ? 7.398 -20.153 -6.454 1.00 14.75 82 LEU A C 1
ATOM 681 O O . LEU A 1 82 ? 6.445 -20.804 -6.013 1.00 14.44 82 LEU A O 1
ATOM 686 N N . ALA A 1 83 ? 7.264 -19.117 -7.274 1.00 14.36 83 ALA A N 1
ATOM 687 C CA . ALA A 1 83 ? 5.987 -18.602 -7.712 1.00 13.97 83 ALA A CA 1
ATOM 688 C C . ALA A 1 83 ? 6.243 -17.585 -8.816 1.00 14.01 83 ALA A C 1
ATOM 689 O O . ALA A 1 83 ? 7.384 -17.198 -9.058 1.00 14.24 83 ALA A O 1
ATOM 691 N N . HIS A 1 84 ? 5.186 -17.162 -9.492 1.00 14.02 84 HIS A N 1
ATOM 692 C CA . HIS A 1 84 ? 5.267 -15.988 -10.339 1.00 14.27 84 HIS A CA 1
ATOM 693 C C . HIS A 1 84 ? 3.923 -15.270 -10.470 1.00 14.16 84 HIS A C 1
ATOM 694 O O . HIS A 1 84 ? 2.854 -15.815 -10.121 1.00 13.82 84 HIS A O 1
ATOM 701 N N . ALA A 1 85 ? 3.997 -14.040 -10.967 1.00 14.34 85 ALA A N 1
ATOM 702 C CA . ALA A 1 85 ? 2.810 -13.237 -11.219 1.00 14.44 85 ALA A CA 1
ATOM 703 C C . ALA A 1 85 ? 3.001 -12.311 -12.408 1.00 14.90 85 ALA A C 1
ATOM 704 O O . ALA A 1 85 ? 4.118 -11.873 -12.716 1.00 15.13 85 ALA A O 1
ATOM 706 N N . PHE A 1 86 ? 1.891 -12.041 -13.091 1.00 15.27 86 PHE A N 1
ATOM 707 C CA . PHE A 1 86 ? 1.881 -11.159 -14.250 1.00 15.79 86 PHE A CA 1
ATOM 708 C C . PHE A 1 86 ? 1.506 -9.727 -13.854 1.00 15.93 86 PHE A C 1
ATOM 709 O O . PHE A 1 86 ? 0.634 -9.505 -12.993 1.00 15.64 86 PHE A O 1
ATOM 717 N N . ALA A 1 87 ? 2.159 -8.767 -14.506 1.00 16.28 87 ALA A N 1
ATOM 718 C CA . ALA A 1 87 ? 1.852 -7.346 -14.344 1.00 16.36 87 ALA A CA 1
ATOM 719 C C . ALA A 1 87 ? 0.371 -7.076 -14.609 1.00 16.29 87 ALA A C 1
ATOM 720 O O . ALA A 1 87 ? -0.294 -7.868 -15.277 1.00 16.26 87 ALA A O 1
ATOM 722 N N . PRO A 1 88 ? -0.155 -5.953 -14.092 1.00 16.29 88 PRO A N 1
ATOM 723 C CA . PRO A 1 88 ? -1.560 -5.615 -14.326 1.00 16.44 88 PRO A CA 1
ATOM 724 C C . PRO A 1 88 ? -1.926 -5.596 -15.807 1.00 17.07 88 PRO A C 1
ATOM 725 O O . PRO A 1 88 ? -1.134 -5.155 -16.632 1.00 17.37 88 PRO A O 1
ATOM 729 N N . GLY A 1 89 ? -3.124 -6.076 -16.116 1.00 17.16 89 GLY A N 1
ATOM 730 C CA . GLY A 1 89 ? -3.608 -6.166 -17.482 1.00 17.89 89 GLY A CA 1
ATOM 731 C C . GLY A 1 89 ? -4.760 -7.142 -17.543 1.00 17.92 89 GLY A C 1
ATOM 732 O O . GLY A 1 89 ? -5.081 -7.797 -16.539 1.00 17.23 89 GLY A O 1
ATOM 733 N N . THR A 1 90 ? -5.381 -7.236 -18.714 1.00 18.74 90 THR A N 1
ATOM 734 C CA . THR A 1 90 ? -6.463 -8.199 -18.946 1.00 19.04 90 THR A CA 1
ATOM 735 C C . THR A 1 90 ? -5.911 -9.619 -19.096 1.00 18.62 90 THR A C 1
ATOM 736 O O . THR A 1 90 ? -4.697 -9.817 -19.209 1.00 18.65 90 THR A O 1
ATOM 740 N N . GLY A 1 91 ? -6.813 -10.601 -19.093 1.00 18.42 91 GLY A N 1
ATOM 741 C CA . GLY A 1 91 ? -6.447 -12.000 -19.277 1.00 18.27 91 GLY A CA 1
ATOM 742 C C . GLY A 1 91 ? -5.512 -12.472 -18.179 1.00 17.44 91 GLY A C 1
ATOM 743 O O . GLY A 1 91 ? -5.830 -12.354 -17.002 1.00 16.55 91 GLY A O 1
ATOM 744 N N . VAL A 1 92 ? -4.334 -12.963 -18.565 1.00 17.51 92 VAL A N 1
ATOM 745 C CA . VAL A 1 92 ? -3.372 -13.498 -17.597 1.00 16.98 92 VAL A CA 1
ATOM 746 C C . VAL A 1 92 ? -2.723 -12.418 -16.721 1.00 16.50 92 VAL A C 1
ATOM 747 O O . VAL A 1 92 ? -2.091 -12.732 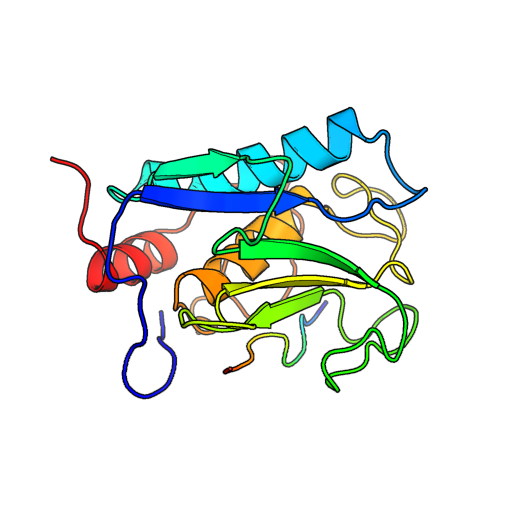-15.709 1.00 16.04 92 VAL A O 1
ATOM 751 N N . GLY A 1 93 ? -2.901 -11.150 -17.096 1.00 16.67 93 GLY A N 1
ATOM 752 C CA . GLY A 1 93 ? -2.391 -10.030 -16.312 1.00 16.34 93 GLY A CA 1
ATOM 753 C C . GLY A 1 93 ? -2.926 -10.109 -14.901 1.00 15.71 93 GLY A C 1
ATOM 754 O O . GLY A 1 93 ? -4.096 -10.459 -14.691 1.00 15.66 93 GLY A O 1
ATOM 755 N N . GLY A 1 94 ? -2.067 -9.824 -13.934 1.00 15.31 94 GLY A N 1
ATOM 756 C CA . GLY A 1 94 ? -2.437 -9.914 -12.527 1.00 15.03 94 GLY A CA 1
ATOM 757 C C . GLY A 1 94 ? -2.406 -11.310 -11.925 1.00 14.87 94 GLY A C 1
ATOM 758 O O . GLY A 1 94 ? -2.304 -11.446 -10.706 1.00 14.71 94 GLY A O 1
ATOM 759 N N . ASP A 1 95 ? -2.487 -12.353 -12.755 1.00 15.18 95 ASP A N 1
ATOM 760 C CA . ASP A 1 95 ? -2.623 -13.723 -12.232 1.00 14.95 95 ASP A CA 1
ATOM 761 C C . ASP A 1 95 ? -1.359 -14.142 -11.496 1.00 14.73 95 ASP A C 1
ATOM 762 O O . ASP A 1 95 ? -0.252 -13.740 -11.855 1.00 15.07 95 ASP A O 1
ATOM 767 N N . SER A 1 96 ? -1.547 -14.931 -10.445 1.00 14.51 96 SER A N 1
ATOM 768 C CA . SER A 1 96 ? -0.491 -15.257 -9.510 1.00 14.10 96 SER A CA 1
ATOM 769 C C . SER A 1 96 ? -0.515 -16.753 -9.272 1.00 14.11 96 SER A C 1
ATOM 770 O O . SER A 1 96 ? -1.524 -17.297 -8.790 1.00 14.17 96 SER A O 1
ATOM 773 N N . HIS A 1 97 ? 0.588 -17.419 -9.620 1.00 14.02 97 HIS A N 1
ATOM 774 C CA . HIS A 1 97 ? 0.680 -18.874 -9.510 1.00 13.96 97 HIS A CA 1
ATOM 775 C C . HIS A 1 97 ? 1.820 -19.271 -8.582 1.00 13.85 97 HIS A C 1
ATOM 776 O O . HIS A 1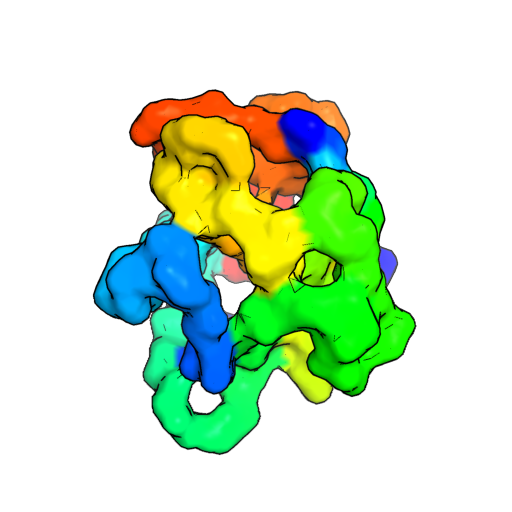 97 ? 2.885 -18.626 -8.570 1.00 13.79 97 HIS A O 1
ATOM 783 N N . PHE A 1 98 ? 1.592 -20.338 -7.817 1.00 13.73 98 PHE A N 1
ATOM 784 C CA . PHE A 1 98 ? 2.554 -20.799 -6.823 1.00 13.80 98 PHE A CA 1
ATOM 785 C C . PHE A 1 98 ? 2.976 -22.236 -7.113 1.00 13.98 98 PHE A C 1
ATOM 786 O O . PHE A 1 98 ? 2.134 -23.123 -7.328 1.00 13.97 98 PHE A O 1
ATOM 794 N N . ASP A 1 99 ? 4.290 -22.447 -7.151 1.00 14.09 99 ASP A N 1
ATOM 795 C CA . ASP A 1 99 ? 4.856 -23.746 -7.485 1.00 14.44 99 ASP A CA 1
ATOM 796 C C . ASP A 1 99 ? 4.616 -24.725 -6.341 1.00 14.68 99 ASP A C 1
ATOM 797 O O . ASP A 1 99 ? 5.232 -24.603 -5.281 1.00 14.73 99 ASP A O 1
ATOM 802 N N . ASP A 1 100 ? 3.723 -25.691 -6.548 1.00 15.01 100 ASP A N 1
ATOM 803 C CA . ASP A 1 100 ? 3.411 -26.661 -5.491 1.00 15.41 100 ASP A CA 1
ATOM 804 C C . ASP A 1 100 ? 4.451 -27.776 -5.357 1.00 15.76 100 ASP A C 1
ATOM 805 O O . ASP A 1 100 ? 4.299 -28.664 -4.505 1.00 15.92 100 ASP A O 1
ATOM 810 N N . ASP A 1 101 ? 5.504 -27.737 -6.174 1.00 15.88 101 ASP A N 1
ATOM 811 C CA . ASP A 1 101 ? 6.695 -28.535 -5.883 1.00 16.41 101 ASP A CA 1
ATOM 812 C C . ASP A 1 101 ? 7.540 -27.930 -4.745 1.00 16.47 101 ASP A C 1
ATOM 813 O O . ASP A 1 101 ? 8.482 -28.569 -4.270 1.00 16.88 101 ASP A O 1
ATOM 818 N N . GLU A 1 102 ? 7.200 -26.715 -4.304 1.00 16.15 102 GLU A N 1
ATOM 819 C CA . GLU A 1 102 ? 7.722 -26.183 -3.039 1.00 16.10 102 GLU A CA 1
ATOM 820 C C . GLU A 1 102 ? 6.843 -26.646 -1.890 1.00 16.18 102 GLU A C 1
ATOM 821 O O . GLU A 1 102 ? 5.669 -26.934 -2.096 1.00 16.18 102 GLU A O 1
ATOM 827 N N . LEU A 1 103 ? 7.398 -26.699 -0.678 1.00 16.42 103 LEU A N 1
ATOM 828 C CA . LEU A 1 103 ? 6.594 -26.932 0.522 1.00 16.44 103 LEU A CA 1
ATOM 829 C C . LEU A 1 103 ? 6.111 -25.597 1.074 1.00 15.96 103 LEU A C 1
ATOM 830 O O . LEU A 1 103 ? 6.908 -24.745 1.502 1.00 15.99 103 LEU A O 1
ATOM 835 N N . TRP A 1 104 ? 4.798 -25.421 1.054 1.00 15.41 104 TRP A N 1
ATOM 836 C CA . TRP A 1 104 ? 4.181 -24.217 1.579 1.00 15.00 104 TRP A CA 1
ATOM 837 C C . TRP A 1 104 ? 3.868 -24.392 3.055 1.00 15.07 104 TRP A C 1
ATOM 838 O O . TRP A 1 104 ? 3.179 -25.328 3.451 1.00 15.27 104 TRP A O 1
ATOM 849 N N . THR A 1 105 ? 4.425 -23.488 3.852 1.00 14.97 105 THR A N 1
ATOM 850 C CA . THR A 1 105 ? 4.237 -23.440 5.289 1.00 15.33 105 THR A CA 1
ATOM 851 C C . THR A 1 105 ? 3.927 -21.972 5.626 1.00 15.28 105 THR A C 1
ATOM 852 O O . THR A 1 105 ? 3.513 -21.204 4.746 1.00 14.84 105 THR A O 1
ATOM 856 N N . LEU A 1 106 ? 4.102 -21.586 6.887 1.00 15.74 106 LEU A N 1
ATOM 857 C CA . LEU A 1 106 ? 4.069 -20.169 7.251 1.00 15.77 106 LEU A CA 1
ATOM 858 C C . LEU A 1 106 ? 5.476 -19.688 7.636 1.00 15.79 106 LEU A C 1
ATOM 859 O O . LEU A 1 106 ? 5.623 -18.671 8.323 1.00 15.84 106 LEU A O 1
ATOM 864 N N . GLY A 1 107 ? 6.493 -20.413 7.156 1.00 15.53 107 GLY A N 1
ATOM 865 C CA . GLY A 1 107 ? 7.886 -19.979 7.251 1.00 15.69 107 GLY A CA 1
ATOM 866 C C . GLY A 1 107 ? 8.843 -21.042 7.771 1.00 16.16 107 GLY A C 1
ATOM 867 O O . GLY A 1 107 ? 10.058 -20.957 7.538 1.00 16.19 107 GLY A O 1
ATOM 868 N N . LYS A 1 108 ? 8.307 -22.024 8.496 1.00 16.30 108 LYS A N 1
ATOM 869 C CA . LYS A 1 108 ? 9.135 -23.072 9.087 1.00 16.90 108 LYS A CA 1
ATOM 870 C C . LYS A 1 108 ? 9.424 -24.198 8.098 1.00 16.65 108 LYS A C 1
ATOM 871 O O . LYS A 1 108 ? 8.739 -24.348 7.073 1.00 16.10 108 LYS A O 1
ATOM 877 N N . GLY A 1 109 ? 10.448 -24.982 8.417 1.00 17.08 109 GLY A N 1
ATOM 878 C CA . GLY A 1 109 ? 10.753 -26.197 7.681 1.00 17.11 109 GLY A CA 1
ATOM 879 C C . GLY A 1 109 ? 11.490 -25.949 6.379 1.00 16.79 109 GLY A C 1
ATOM 880 O O . GLY A 1 109 ? 11.937 -24.826 6.100 1.00 16.52 109 GLY A O 1
ATOM 881 N N . VAL A 1 110 ? 11.615 -27.013 5.582 1.00 16.68 110 VAL A N 1
ATOM 882 C CA . VAL A 1 110 ? 12.291 -26.954 4.294 1.00 16.41 110 VAL A CA 1
ATOM 883 C C . VAL A 1 110 ? 11.257 -26.441 3.301 1.00 15.74 110 VAL A C 1
ATOM 884 O O . VAL A 1 110 ? 10.737 -27.175 2.460 1.00 15.46 110 VAL A O 1
ATOM 888 N N . GLY A 1 111 ? 10.949 -25.160 3.445 1.00 15.53 111 GLY A N 1
ATOM 889 C CA . GLY A 1 111 ? 9.815 -24.556 2.775 1.00 15.08 111 GLY A CA 1
ATOM 890 C C . GLY A 1 111 ? 9.712 -23.062 3.005 1.00 14.94 111 GLY A C 1
ATOM 891 O O . GLY A 1 111 ? 10.602 -22.449 3.591 1.00 15.38 111 GLY A O 1
ATOM 892 N N . TYR A 1 112 ? 8.591 -22.499 2.563 1.00 14.69 112 TYR A N 1
ATOM 893 C CA . TYR A 1 112 ? 8.419 -21.066 2.417 1.00 14.54 112 TYR A CA 1
ATOM 894 C C . TYR A 1 112 ? 7.067 -20.600 2.957 1.00 14.44 112 TYR A C 1
ATOM 895 O O . TYR A 1 112 ? 6.042 -21.289 2.809 1.00 14.24 112 TYR A O 1
ATOM 904 N N . SER A 1 113 ? 7.068 -19.428 3.586 1.00 14.54 113 SER A N 1
ATOM 905 C CA . SER A 1 113 ? 5.816 -18.799 4.030 1.00 14.44 113 SER A CA 1
ATOM 906 C C . SER A 1 113 ? 4.965 -18.425 2.828 1.00 14.03 113 SER A C 1
ATOM 907 O O . SER A 1 113 ? 5.350 -17.572 2.036 1.00 13.96 113 SER A O 1
ATOM 910 N N . LEU A 1 114 ? 3.810 -19.068 2.690 1.00 13.97 114 LEU A N 1
ATOM 911 C CA . LEU A 1 114 ? 2.858 -18.710 1.639 1.00 13.71 114 LEU A CA 1
ATOM 912 C C . LEU A 1 114 ? 2.429 -17.231 1.723 1.00 13.66 114 LEU A C 1
ATOM 913 O O . LEU A 1 114 ? 2.232 -16.582 0.699 1.00 13.54 114 LEU A O 1
ATOM 918 N N . PHE A 1 115 ? 2.271 -16.717 2.942 1.00 13.94 115 PHE A N 1
ATOM 919 C CA . PHE A 1 115 ? 1.947 -15.307 3.156 1.00 13.97 115 PHE A CA 1
ATOM 920 C C . PHE A 1 115 ? 3.011 -14.371 2.575 1.00 13.86 115 PHE A C 1
ATOM 921 O O . PHE A 1 115 ? 2.684 -13.461 1.809 1.00 13.57 115 PHE A O 1
ATOM 929 N N . LEU A 1 116 ? 4.274 -14.603 2.926 1.00 13.96 116 LEU A N 1
ATOM 930 C CA . LEU A 1 116 ? 5.368 -13.748 2.432 1.00 14.02 116 LEU A CA 1
ATOM 931 C C . LEU A 1 116 ? 5.555 -13.831 0.908 1.00 13.68 116 LEU A C 1
ATOM 932 O O . LEU A 1 116 ? 5.699 -12.803 0.256 1.00 13.83 116 LEU A O 1
ATOM 937 N N . VAL A 1 117 ? 5.541 -15.038 0.338 1.00 13.54 117 VAL A N 1
ATOM 938 C CA . VAL A 1 117 ? 5.708 -15.183 -1.120 1.00 13.34 117 VAL A CA 1
ATOM 939 C C . VAL A 1 117 ? 4.512 -14.556 -1.876 1.00 13.02 117 VAL A C 1
ATOM 940 O O . VAL A 1 117 ? 4.701 -13.848 -2.871 1.00 12.84 117 VAL A O 1
ATOM 944 N N . ALA A 1 118 ? 3.298 -14.790 -1.371 1.00 12.87 118 ALA A N 1
ATOM 945 C CA . ALA A 1 118 ? 2.073 -14.200 -1.935 1.00 12.82 118 ALA A CA 1
ATOM 946 C C . ALA A 1 118 ? 2.088 -12.673 -1.899 1.00 12.82 118 ALA A C 1
ATOM 947 O O . ALA A 1 118 ? 1.726 -12.021 -2.882 1.00 12.91 118 ALA A O 1
ATOM 949 N N . ALA A 1 119 ? 2.507 -12.105 -0.772 1.00 13.09 119 ALA A N 1
ATOM 950 C CA . ALA A 1 119 ? 2.623 -10.645 -0.641 1.00 13.30 119 ALA A CA 1
ATOM 951 C C . ALA A 1 119 ? 3.591 -10.064 -1.676 1.00 13.34 119 ALA A C 1
ATOM 952 O O . ALA A 1 119 ? 3.322 -9.019 -2.268 1.00 13.53 119 ALA A O 1
ATOM 954 N N . HIS A 1 120 ? 4.712 -10.749 -1.882 1.00 13.44 120 HIS A N 1
ATOM 955 C CA . HIS A 1 120 ? 5.710 -10.359 -2.877 1.00 13.51 120 HIS A CA 1
ATOM 956 C C . HIS A 1 120 ? 5.113 -10.499 -4.273 1.00 13.40 120 HIS A C 1
ATOM 957 O O . HIS A 1 120 ? 5.156 -9.554 -5.062 1.00 13.40 120 HIS A O 1
ATOM 964 N N . ALA A 1 121 ? 4.538 -11.673 -4.554 1.00 13.25 121 ALA A N 1
ATOM 965 C CA . ALA A 1 121 ? 3.915 -11.972 -5.847 1.00 13.23 121 ALA A CA 1
ATOM 966 C C . ALA A 1 121 ? 2.817 -10.967 -6.192 1.00 13.35 121 ALA A C 1
ATOM 967 O O . ALA A 1 121 ? 2.740 -10.465 -7.326 1.00 13.28 121 ALA A O 1
ATOM 969 N N . PHE A 1 122 ? 1.978 -10.663 -5.205 1.00 13.37 122 PHE A N 1
ATOM 970 C CA . PHE A 1 122 ? 0.905 -9.682 -5.394 1.00 13.41 122 PHE A CA 1
ATOM 971 C C . PHE A 1 122 ? 1.459 -8.282 -5.672 1.00 13.61 122 PHE A C 1
ATOM 972 O O . PHE A 1 122 ? 0.807 -7.475 -6.346 1.00 14.02 122 PHE A O 1
ATOM 980 N N . GLY A 1 123 ? 2.664 -7.993 -5.182 1.00 13.66 123 GLY A N 1
ATOM 981 C CA . GLY A 1 123 ? 3.353 -6.748 -5.540 1.00 13.81 123 GLY A CA 1
ATOM 982 C C . GLY A 1 123 ? 3.558 -6.627 -7.039 1.00 13.95 123 GLY A C 1
ATOM 983 O O . GLY A 1 123 ? 3.309 -5.570 -7.638 1.00 14.11 123 GLY A O 1
ATOM 984 N N . HIS A 1 124 ? 4.013 -7.715 -7.652 1.00 13.81 124 HIS A N 1
ATOM 985 C CA . HIS A 1 124 ? 4.154 -7.780 -9.112 1.00 13.94 124 HIS A CA 1
ATOM 986 C C . HIS A 1 124 ? 2.796 -7.663 -9.805 1.00 14.09 124 HIS A C 1
ATOM 987 O O . HIS A 1 124 ? 2.662 -6.967 -10.818 1.00 14.20 124 HIS A O 1
ATOM 994 N N . ALA A 1 125 ? 1.798 -8.354 -9.252 1.00 13.89 125 ALA A N 1
ATOM 995 C CA . ALA A 1 125 ? 0.426 -8.332 -9.779 1.00 14.03 125 ALA A CA 1
ATOM 996 C C . ALA A 1 125 ? -0.200 -6.934 -9.745 1.00 14.40 125 ALA A C 1
ATOM 997 O O . ALA A 1 125 ? -1.134 -6.660 -10.488 1.00 14.48 125 ALA A O 1
ATOM 999 N N . MET A 1 126 ? 0.333 -6.066 -8.889 1.00 14.76 126 MET A N 1
ATOM 1000 C CA . MET A 1 126 ? -0.090 -4.679 -8.774 1.00 15.34 126 MET A CA 1
ATOM 1001 C C . MET A 1 126 ? 0.734 -3.702 -9.633 1.00 16.02 126 MET A C 1
ATOM 1002 O O . MET A 1 126 ? 0.356 -2.534 -9.785 1.00 16.05 126 MET A O 1
ATOM 1007 N N . GLY A 1 127 ? 1.851 -4.173 -10.186 1.00 16.31 127 GLY A N 1
ATOM 1008 C CA . GLY A 1 127 ? 2.671 -3.359 -11.093 1.00 17.21 127 GLY A CA 1
ATOM 1009 C C . GLY A 1 127 ? 4.051 -2.993 -10.576 1.00 17.50 127 GLY A C 1
ATOM 1010 O O . GLY A 1 127 ? 4.738 -2.160 -11.178 1.00 18.11 127 GLY A O 1
ATOM 1011 N N . LEU A 1 128 ? 4.475 -3.610 -9.477 1.00 17.41 128 LEU A N 1
ATOM 1012 C CA . LEU A 1 128 ? 5.812 -3.358 -8.950 1.00 17.88 128 LEU A CA 1
ATOM 1013 C C . LEU A 1 128 ? 6.813 -4.399 -9.433 1.00 18.33 128 LEU A C 1
ATOM 1014 O O . LEU A 1 128 ? 6.574 -5.609 -9.354 1.00 18.05 128 LEU A O 1
ATOM 1019 N N . GLU A 1 129 ? 7.940 -3.906 -9.927 1.00 19.25 129 GLU A N 1
ATOM 1020 C CA . GLU A 1 129 ? 9.094 -4.741 -10.231 1.00 19.74 129 GLU A CA 1
ATOM 1021 C C . GLU A 1 129 ? 9.942 -4.905 -8.969 1.00 19.75 129 GLU A C 1
ATOM 1022 O O . GLU A 1 129 ? 9.611 -4.370 -7.898 1.00 19.14 129 GLU A O 1
ATOM 1028 N N . HIS A 1 130 ? 11.038 -5.646 -9.100 1.00 20.20 130 HIS A N 1
ATOM 1029 C CA . HIS A 1 130 ? 11.967 -5.834 -7.999 1.00 20.52 130 HIS A CA 1
ATOM 1030 C C . HIS A 1 130 ? 12.651 -4.527 -7.599 1.00 21.35 130 HIS A C 1
ATOM 1031 O O . HIS A 1 130 ? 12.935 -3.678 -8.445 1.00 21.56 130 HIS A O 1
ATOM 1038 N N . SER A 1 131 ? 12.897 -4.393 -6.298 1.00 21.65 131 SER A N 1
ATOM 1039 C CA . SER A 1 131 ? 13.530 -3.221 -5.717 1.00 22.74 131 SER A CA 1
ATOM 1040 C C . SER A 1 131 ? 15.012 -3.479 -5.443 1.00 23.95 131 SER A C 1
ATOM 1041 O O . SER A 1 131 ? 15.397 -4.591 -5.078 1.00 23.80 131 SER A O 1
ATOM 1044 N N . GLN A 1 132 ? 15.831 -2.439 -5.607 1.00 25.42 132 GLN A N 1
ATOM 1045 C CA . GLN A 1 132 ? 17.240 -2.493 -5.211 1.00 26.55 132 GLN A CA 1
ATOM 1046 C C . GLN A 1 132 ? 17.423 -2.297 -3.699 1.00 26.41 132 GLN A C 1
ATOM 1047 O O . GLN A 1 132 ? 18.520 -2.494 -3.179 1.00 26.79 132 GLN A O 1
ATOM 1053 N N . ASP A 1 133 ? 16.348 -1.928 -3.001 1.00 25.55 133 ASP A N 1
ATOM 1054 C CA . ASP A 1 133 ? 16.361 -1.826 -1.542 1.00 25.49 133 ASP A CA 1
ATOM 1055 C C . ASP A 1 133 ? 16.277 -3.241 -0.946 1.00 24.67 133 ASP A C 1
ATOM 1056 O O . ASP A 1 133 ? 15.260 -3.916 -1.113 1.00 23.71 133 ASP A O 1
ATOM 1061 N N . PRO A 1 134 ? 17.342 -3.687 -0.248 1.00 25.03 134 PRO A N 1
ATOM 1062 C CA . PRO A 1 134 ? 17.366 -5.073 0.233 1.00 24.55 134 PRO A CA 1
ATOM 1063 C C . PRO A 1 134 ? 16.312 -5.397 1.294 1.00 23.61 134 PRO A C 1
ATOM 1064 O O . PRO A 1 134 ? 15.914 -6.552 1.421 1.00 23.80 134 PRO A O 1
ATOM 1068 N N . GLY A 1 135 ? 15.871 -4.393 2.046 1.00 23.24 135 GLY A N 1
ATOM 1069 C CA . GLY A 1 135 ? 14.843 -4.580 3.065 1.00 22.47 135 GLY A CA 1
ATOM 1070 C C . GLY A 1 135 ? 13.409 -4.546 2.543 1.00 21.15 135 GLY A C 1
ATOM 1071 O O . GLY A 1 135 ? 12.482 -4.717 3.313 1.00 20.87 135 GLY A O 1
ATOM 1072 N N . ALA A 1 136 ? 13.215 -4.325 1.247 1.00 20.50 136 ALA A N 1
ATOM 1073 C CA . ALA A 1 136 ? 11.865 -4.233 0.680 1.00 19.68 136 ALA A CA 1
ATOM 1074 C C . ALA A 1 136 ? 11.202 -5.596 0.453 1.00 18.64 136 ALA A C 1
ATOM 1075 O O . ALA A 1 136 ? 11.863 -6.596 0.153 1.00 18.57 136 ALA A O 1
ATOM 1077 N N . LEU A 1 137 ? 9.880 -5.620 0.570 1.00 17.86 137 LEU A N 1
ATOM 1078 C CA . LEU A 1 137 ? 9.088 -6.782 0.164 1.00 16.99 137 LEU A CA 1
ATOM 1079 C C . LEU A 1 137 ? 9.402 -7.160 -1.286 1.00 16.65 137 LEU A C 1
ATOM 1080 O O . LEU A 1 137 ? 9.492 -8.349 -1.623 1.00 16.14 137 LEU A O 1
ATOM 1085 N N . MET A 1 138 ? 9.600 -6.145 -2.129 1.00 16.68 138 MET A N 1
ATOM 1086 C CA . MET A 1 138 ? 9.895 -6.374 -3.546 1.00 16.77 138 MET A CA 1
ATOM 1087 C C . MET A 1 138 ? 11.377 -6.636 -3.862 1.00 17.27 138 MET A C 1
ATOM 1088 O O . MET A 1 138 ? 11.765 -6.666 -5.040 1.00 17.42 138 MET A O 1
ATOM 1093 N N . ALA A 1 139 ? 12.203 -6.850 -2.839 1.00 17.56 139 ALA A N 1
ATOM 1094 C CA . ALA A 1 139 ? 13.582 -7.285 -3.088 1.00 18.18 139 ALA A CA 1
ATOM 1095 C C . ALA A 1 139 ? 13.532 -8.644 -3.813 1.00 18.01 139 ALA A C 1
ATOM 1096 O O . ALA A 1 139 ? 12.624 -9.450 -3.571 1.00 17.54 139 ALA A O 1
ATOM 1098 N N . PRO A 1 140 ? 14.500 -8.902 -4.712 1.00 18.62 140 PRO A N 1
ATOM 1099 C CA . PRO A 1 140 ? 14.472 -10.120 -5.524 1.00 18.42 140 PRO A CA 1
ATOM 1100 C C . PRO A 1 140 ? 14.838 -11.406 -4.761 1.00 18.36 140 PRO A C 1
ATOM 1101 O O . PRO A 1 140 ? 14.942 -12.465 -5.375 1.00 18.18 140 PRO A O 1
ATOM 1105 N N . ILE A 1 141 ? 15.022 -11.305 -3.445 1.00 18.47 141 ILE A N 1
ATOM 1106 C CA . ILE A 1 141 ? 15.374 -12.434 -2.593 1.00 18.49 141 ILE A CA 1
ATOM 1107 C C . ILE A 1 141 ? 14.284 -12.659 -1.548 1.00 17.83 141 ILE A C 1
ATOM 1108 O O . ILE A 1 141 ? 13.763 -11.701 -0.966 1.00 17.60 141 ILE A O 1
ATOM 1113 N N . TYR A 1 142 ? 13.949 -13.924 -1.305 1.00 17.37 142 TYR A N 1
ATOM 1114 C CA . TYR A 1 142 ? 13.094 -14.290 -0.171 1.00 17.09 142 TYR A CA 1
ATOM 1115 C C . TYR A 1 142 ? 13.903 -14.341 1.125 1.00 17.78 142 TYR A C 1
ATOM 1116 O O . TYR A 1 142 ? 14.906 -15.063 1.220 1.00 17.86 142 TYR A O 1
ATOM 1125 N N . THR A 1 143 ? 13.461 -13.568 2.114 1.00 18.27 143 THR A N 1
ATOM 1126 C CA . THR A 1 143 ? 13.995 -13.630 3.472 1.00 19.13 143 THR A CA 1
ATOM 1127 C C . THR A 1 143 ? 12.808 -13.782 4.418 1.00 19.28 143 THR A C 1
ATOM 1128 O O . THR A 1 143 ? 11.858 -12.993 4.348 1.00 19.03 143 THR A O 1
ATOM 1132 N N . TYR A 1 144 ? 12.838 -14.802 5.278 1.00 19.66 144 TYR A N 1
ATOM 1133 C CA . TYR A 1 144 ? 11.763 -14.984 6.240 1.00 19.78 144 TYR A CA 1
ATOM 1134 C C . TYR A 1 144 ? 11.950 -14.054 7.436 1.00 20.76 144 TYR A C 1
ATOM 1135 O O . TYR A 1 144 ? 13.074 -13.804 7.877 1.00 21.37 144 TYR A O 1
ATOM 1144 N N . THR A 1 145 ? 10.829 -13.550 7.942 1.00 21.18 145 THR A N 1
ATOM 1145 C CA . THR A 1 145 ? 10.776 -12.803 9.201 1.00 22.29 145 THR A CA 1
ATOM 1146 C C . THR A 1 145 ? 9.463 -13.120 9.927 1.00 22.49 145 THR A C 1
ATOM 1147 O O . THR A 1 145 ? 8.442 -13.342 9.283 1.00 21.62 145 THR A O 1
ATOM 1151 N N . LYS A 1 146 ? 9.506 -13.129 11.259 1.00 23.86 146 LYS A N 1
ATOM 1152 C CA . LYS A 1 146 ? 8.343 -13.458 12.102 1.00 24.51 146 LYS A CA 1
ATOM 1153 C C . LYS A 1 146 ? 7.285 -12.355 12.147 1.00 23.94 146 LYS A C 1
ATOM 1154 O O . LYS A 1 146 ? 6.092 -12.647 12.336 1.00 24.32 146 LYS A O 1
ATOM 1160 N N . ASN A 1 147 ? 7.713 -11.098 12.021 1.00 23.13 147 ASN A N 1
ATOM 1161 C CA . ASN A 1 147 ? 6.794 -9.956 12.102 1.00 22.75 147 ASN A CA 1
ATOM 1162 C C . ASN A 1 147 ? 7.003 -9.029 10.914 1.00 22.02 147 ASN A C 1
ATOM 1163 O O . ASN A 1 147 ? 7.745 -8.045 10.994 1.00 21.82 147 ASN A O 1
ATOM 1168 N N . PHE A 1 148 ? 6.351 -9.364 9.809 1.00 21.16 148 PHE A N 1
ATOM 1169 C CA . PHE A 1 148 ? 6.551 -8.641 8.574 1.00 20.85 148 PHE A CA 1
ATOM 1170 C C . PHE A 1 148 ? 6.009 -7.209 8.667 1.00 21.20 148 PHE A C 1
ATOM 1171 O O . PHE A 1 148 ? 4.959 -6.971 9.256 1.00 21.29 148 PHE A O 1
ATOM 1179 N N . ARG A 1 149 ? 6.745 -6.264 8.099 1.00 21.70 149 ARG A N 1
ATOM 1180 C CA . ARG A 1 149 ? 6.243 -4.903 7.919 1.00 22.09 149 ARG A CA 1
ATOM 1181 C C . ARG A 1 149 ? 6.694 -4.358 6.570 1.00 20.99 149 ARG A C 1
ATOM 1182 O O . ARG A 1 149 ? 7.873 -4.424 6.244 1.00 20.65 149 ARG A O 1
ATOM 1190 N N . LEU A 1 150 ? 5.737 -3.852 5.787 1.00 20.09 150 LEU A N 1
ATOM 1191 C CA . LEU A 1 150 ? 6.021 -3.217 4.492 1.00 19.65 150 LEU A CA 1
ATOM 1192 C C . LEU A 1 150 ? 7.035 -2.103 4.661 1.00 20.05 150 LEU A C 1
ATOM 1193 O O . LEU A 1 150 ? 6.867 -1.247 5.525 1.00 20.44 150 LEU A O 1
ATOM 1198 N N . SER A 1 151 ? 8.066 -2.086 3.828 1.00 19.99 151 SER A N 1
ATOM 1199 C CA . SER A 1 151 ? 9.109 -1.053 3.948 1.00 20.66 151 SER A CA 1
ATOM 1200 C C . SER A 1 151 ? 8.655 0.251 3.300 1.00 20.61 151 SER A C 1
ATOM 1201 O O . SER A 1 151 ? 7.705 0.268 2.510 1.00 19.92 151 SER A O 1
ATOM 1204 N N . GLN A 1 152 ? 9.353 1.334 3.622 1.00 21.30 152 GLN A N 1
ATOM 1205 C CA . GLN A 1 152 ? 9.067 2.644 3.022 1.00 21.54 152 GLN A CA 1
ATOM 1206 C C . GLN A 1 152 ? 9.276 2.634 1.500 1.00 20.91 152 GLN A C 1
ATOM 1207 O O . GLN A 1 152 ? 8.528 3.270 0.762 1.00 20.48 152 GLN A O 1
ATOM 1213 N N . ASP A 1 153 ? 10.276 1.896 1.033 1.00 20.63 153 ASP A N 1
ATOM 1214 C CA . ASP A 1 153 ? 10.493 1.746 -0.405 1.00 20.31 153 ASP A CA 1
ATOM 1215 C C . ASP A 1 153 ? 9.257 1.170 -1.114 1.00 19.51 153 ASP A C 1
ATOM 1216 O O . ASP A 1 153 ? 8.869 1.667 -2.167 1.00 19.26 153 ASP A O 1
ATOM 1221 N N . ASP A 1 154 ? 8.648 0.137 -0.526 1.00 18.91 154 ASP A N 1
ATOM 1222 C CA . ASP A 1 154 ? 7.445 -0.490 -1.084 1.00 18.40 154 ASP A CA 1
ATOM 1223 C C . ASP A 1 154 ? 6.251 0.460 -1.047 1.00 18.37 154 ASP A C 1
ATOM 1224 O O . ASP A 1 154 ? 5.470 0.521 -1.991 1.00 17.84 154 ASP A O 1
ATOM 1229 N N . ILE A 1 155 ? 6.120 1.190 0.060 1.00 18.80 155 ILE A N 1
ATOM 1230 C CA . ILE A 1 155 ? 5.008 2.111 0.252 1.00 19.06 155 ILE A CA 1
ATOM 1231 C C . ILE A 1 155 ? 5.084 3.235 -0.784 1.00 19.63 155 ILE A C 1
ATOM 1232 O O . ILE A 1 155 ? 4.108 3.516 -1.472 1.00 19.26 155 ILE A O 1
ATOM 1237 N N . LYS A 1 156 ? 6.259 3.83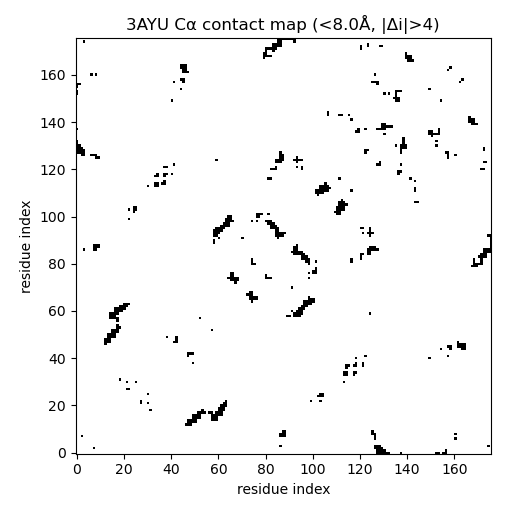9 -0.909 1.00 20.62 156 LYS A N 1
ATOM 1238 C CA . LYS A 1 156 ? 6.477 4.910 -1.875 1.00 21.54 156 LYS A CA 1
ATOM 1239 C C . LYS A 1 156 ? 6.250 4.434 -3.302 1.00 20.90 156 LYS A C 1
ATOM 1240 O O . LYS A 1 156 ? 5.654 5.148 -4.104 1.00 20.91 156 LYS A O 1
ATOM 1246 N N . GLY A 1 157 ? 6.705 3.224 -3.609 1.00 20.06 157 GLY A N 1
ATOM 1247 C CA . GLY A 1 157 ? 6.537 2.673 -4.935 1.00 19.87 157 GLY A CA 1
ATOM 1248 C C . GLY A 1 157 ? 5.082 2.431 -5.304 1.00 19.23 157 GLY A C 1
ATOM 1249 O O . GLY A 1 157 ? 4.624 2.861 -6.372 1.00 19.07 157 GLY A O 1
ATOM 1250 N N . ILE A 1 158 ? 4.354 1.743 -4.425 1.00 18.58 158 ILE A N 1
ATOM 1251 C CA . ILE A 1 158 ? 2.970 1.373 -4.715 1.00 18.30 158 ILE A CA 1
ATOM 1252 C C . ILE A 1 158 ? 2.080 2.626 -4.783 1.00 18.82 158 ILE A C 1
ATOM 1253 O O . ILE A 1 158 ? 1.182 2.726 -5.627 1.00 18.68 158 ILE A O 1
ATOM 1258 N N . GLN A 1 159 ? 2.361 3.597 -3.917 1.00 19.70 159 GLN A N 1
ATOM 1259 C CA . GLN A 1 159 ? 1.611 4.851 -3.900 1.00 20.22 159 GLN A CA 1
ATOM 1260 C C . GLN A 1 159 ? 1.923 5.740 -5.099 1.00 21.06 159 GLN A C 1
ATOM 1261 O O . GLN A 1 159 ? 1.115 6.588 -5.463 1.00 21.35 159 GLN A O 1
ATOM 1267 N N . GLU A 1 160 ? 3.086 5.563 -5.719 1.00 21.75 160 GLU A N 1
ATOM 1268 C CA . GLU A 1 160 ? 3.379 6.312 -6.931 1.00 22.69 160 GLU A CA 1
ATOM 1269 C C . GLU A 1 160 ? 2.490 5.826 -8.079 1.00 22.17 160 GLU A C 1
ATOM 1270 O O . GLU A 1 160 ? 2.168 6.597 -8.968 1.00 22.85 160 GLU A O 1
ATOM 1276 N N . LEU A 1 161 ? 2.077 4.561 -8.039 1.00 21.01 161 LEU A N 1
ATOM 1277 C CA . LEU A 1 161 ? 1.095 4.038 -8.997 1.00 20.40 161 LEU A CA 1
ATOM 1278 C C . LEU A 1 161 ? -0.361 4.352 -8.627 1.00 19.68 161 LEU A C 1
ATOM 1279 O O . LEU A 1 161 ? -1.142 4.705 -9.502 1.00 20.09 161 LEU A O 1
ATOM 1284 N N . TYR A 1 162 ? -0.723 4.221 -7.349 1.00 18.62 162 TYR A N 1
ATOM 1285 C CA . TYR A 1 162 ? -2.138 4.265 -6.923 1.00 18.07 162 TYR A CA 1
ATOM 1286 C C . TYR A 1 162 ? -2.556 5.379 -5.944 1.00 18.08 162 TYR A C 1
ATOM 1287 O O . TYR A 1 162 ? -3.754 5.533 -5.659 1.00 17.84 162 TYR A O 1
ATOM 1296 N N . GLY A 1 163 ? -1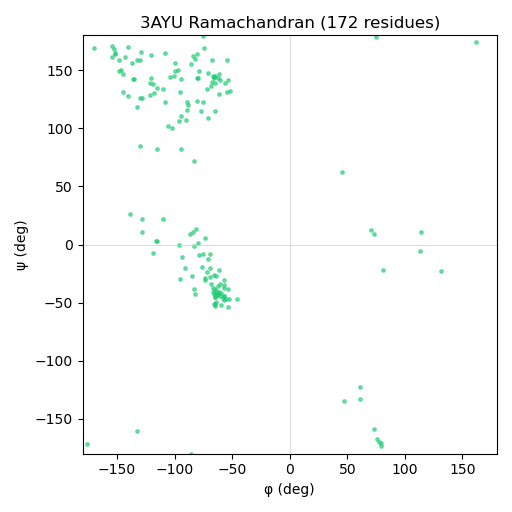.590 6.140 -5.433 1.00 18.17 163 GLY A N 1
ATOM 1297 C CA . GLY A 1 163 ? -1.854 7.123 -4.388 1.00 18.66 163 GLY A CA 1
ATOM 1298 C C . GLY A 1 163 ? -2.074 6.480 -3.023 1.00 18.21 163 GLY A C 1
ATOM 1299 O O . GLY A 1 163 ? -2.031 5.265 -2.891 1.00 17.29 163 GLY A O 1
ATOM 1300 N N . ALA A 1 164 ? -2.285 7.309 -2.006 1.00 18.84 164 ALA A N 1
ATOM 1301 C CA . ALA A 1 164 ? -2.669 6.834 -0.674 1.00 18.92 164 ALA A CA 1
ATOM 1302 C C . ALA A 1 164 ? -4.181 7.007 -0.514 1.00 19.24 164 ALA A C 1
ATOM 1303 O O . ALA A 1 164 ? -4.779 7.842 -1.194 1.00 19.50 164 ALA A O 1
ATOM 1305 N N . SER A 1 165 ? -4.805 6.234 0.377 1.00 19.49 165 SER A N 1
ATOM 1306 C CA . SER A 1 165 ? -6.215 6.464 0.711 1.00 20.22 165 SER A CA 1
ATOM 1307 C C . SER A 1 165 ? -6.343 7.826 1.391 1.00 21.30 165 SER A C 1
ATOM 1308 O O . SER A 1 165 ? -5.498 8.168 2.216 1.00 21.61 165 SER A O 1
ATOM 1311 N N . PRO A 1 166 ? -7.392 8.604 1.051 1.00 22.01 166 PRO A N 1
ATOM 1312 C CA . PRO A 1 166 ? -7.654 9.871 1.764 1.00 23.19 166 PRO A CA 1
ATOM 1313 C C . PRO A 1 166 ? -7.986 9.668 3.256 1.00 23.79 166 PRO A C 1
ATOM 1314 O O . PRO A 1 166 ? -7.569 10.431 4.144 1.00 24.74 166 PRO A O 1
ATOM 1318 N N . ILE B 2 1 ? 16.647 -17.095 -0.232 1.00 15.76 1 ILE B N 1
ATOM 1319 C CA . ILE B 2 1 ? 16.865 -17.688 -1.584 1.00 16.64 1 ILE B CA 1
ATOM 1320 C C . ILE B 2 1 ? 16.308 -16.721 -2.615 1.00 16.86 1 ILE B C 1
ATOM 1321 O O . ILE B 2 1 ? 15.346 -16.025 -2.335 1.00 16.84 1 ILE B O 1
ATOM 1326 N N . SER B 2 2 ? 16.911 -16.676 -3.797 1.00 17.32 2 SER B N 1
ATOM 1327 C CA . SER B 2 2 ? 16.396 -15.833 -4.877 1.00 17.86 2 SER B CA 1
ATOM 1328 C C . SER B 2 2 ? 14.989 -16.243 -5.317 1.00 17.86 2 SER B C 1
ATOM 1329 O O . SER B 2 2 ? 14.660 -17.425 -5.347 1.00 18.15 2 SER B O 1
ATOM 1332 N N . TYR B 2 3 ? 14.163 -15.259 -5.659 1.00 18.15 3 TYR B N 1
ATOM 1333 C CA . TYR B 2 3 ? 12.887 -15.529 -6.327 1.00 18.18 3 TYR B CA 1
ATOM 1334 C C . TYR B 2 3 ? 13.061 -15.880 -7.813 1.00 18.55 3 TYR B C 1
ATOM 1335 O O . TYR B 2 3 ? 12.158 -16.459 -8.416 1.00 18.65 3 TYR B O 1
ATOM 1344 N N . GLY B 2 4 ? 14.198 -15.524 -8.410 1.00 18.93 4 GLY B N 1
ATOM 1345 C CA . GLY B 2 4 ? 14.416 -15.755 -9.849 1.00 19.73 4 GLY B CA 1
ATOM 1346 C C . GLY B 2 4 ? 13.575 -14.774 -10.648 1.00 20.42 4 GLY B C 1
ATOM 1347 O O . GLY B 2 4 ? 13.185 -13.736 -10.124 1.00 19.96 4 GLY B O 1
ATOM 1348 N N . ASN B 2 5 ? 13.281 -15.059 -11.912 1.00 21.80 5 ASN B N 1
ATOM 1349 C CA . ASN B 2 5 ? 12.466 -14.086 -12.650 1.00 22.81 5 ASN B CA 1
ATOM 1350 C C . ASN B 2 5 ? 10.976 -14.457 -12.585 1.00 21.72 5 ASN B C 1
ATOM 1351 O O . ASN B 2 5 ? 10.393 -15.085 -13.473 1.00 21.27 5 ASN B O 1
ATOM 1356 N N . ASP B 2 6 ? 10.394 -14.050 -11.465 1.00 20.22 6 ASP B N 1
ATOM 1357 C CA . ASP B 2 6 ? 9.020 -14.354 -11.121 1.00 19.52 6 ASP B CA 1
ATOM 1358 C C . ASP B 2 6 ? 8.104 -13.201 -11.513 1.00 19.06 6 ASP B C 1
ATOM 1359 O O . ASP B 2 6 ? 6.892 -13.272 -11.307 1.00 19.05 6 ASP B O 1
ATOM 1364 N N . ALA B 2 7 ? 8.689 -12.141 -12.079 1.00 18.70 7 ALA B N 1
ATOM 1365 C CA . ALA B 2 7 ? 7.949 -10.947 -12.466 1.00 18.50 7 ALA B CA 1
ATOM 1366 C C . ALA B 2 7 ? 7.720 -10.955 -13.974 1.00 18.42 7 ALA B C 1
ATOM 1367 O O . ALA B 2 7 ? 8.614 -10.606 -14.746 1.00 17.83 7 ALA B O 1
ATOM 1369 N N . LEU B 2 8 ? 6.516 -11.341 -14.382 1.00 18.44 8 LEU B N 1
ATOM 1370 C CA . LEU B 2 8 ? 6.204 -11.558 -15.792 1.00 18.66 8 LEU B CA 1
ATOM 1371 C C . LEU B 2 8 ? 5.279 -10.467 -16.349 1.00 19.29 8 LEU B C 1
ATOM 1372 O O . LEU B 2 8 ? 4.660 -9.715 -15.598 1.00 18.34 8 LEU B O 1
ATOM 1377 N N . MET B 2 9 ? 5.191 -10.385 -17.676 1.00 20.23 9 MET B N 1
ATOM 1378 C CA . MET B 2 9 ? 4.258 -9.464 -18.319 1.00 21.20 9 MET B CA 1
ATOM 1379 C C . MET B 2 9 ? 3.285 -10.208 -19.223 1.00 20.55 9 MET B C 1
ATOM 1380 O O . MET B 2 9 ? 3.682 -11.138 -19.933 1.00 20.27 9 MET B O 1
ATOM 1385 N N . PRO B 2 10 ? 2.001 -9.805 -19.197 1.00 20.07 10 PRO B N 1
ATOM 1386 C CA . PRO B 2 10 ? 0.988 -10.506 -19.968 1.00 19.77 10 PRO B CA 1
ATOM 1387 C C . PRO B 2 10 ? 1.093 -10.193 -21.462 1.00 19.67 10 PRO B C 1
ATOM 1388 O O . PRO B 2 10 ? 0.471 -10.862 -22.276 1.00 19.75 10 PRO B O 1
#

Secondary structure (DSSP, 8-state):
-EE-TT----SSSEEEEEE----TTS-HHHHHHHHHHHHHHHHTSSS-EEEE-SSS--SEEEEEE-SS-SSS----SSSS--EEEEPSSSTTTT-EEEETTS-EESS-SSSEEHHHHHHHHHHHHTTEE--S-TTSTTSSB----SS----HHHHHHHHHHH----/-B--S-EE--

Foldseek 3Di:
DAFDPPQDADPDQEFEEEEPEDAPQDDVVLLVVLLVVLVCLLVVWFSHDYHYDHDDDTQEYEYEDAADDDPPPGDDAEDDDQWAAADGDPDRQLYIYGYSSFREDCPDDSHHRSNLVSSLRNLRSRGDAADPPCLASRHPDDDDDPDDHHDPVSSVVSCVSGNGDD/DDPPPPDDDD

Sequence (176 aa):
YNFFPRKPKWDKNQITYRIIGYTPDLDPETVDDAFARAFQVWSDVTPLRFSRIHDGEADIMINFGRWEHGDGYPFDGKDGLLAHAFAPGTGVGGDSHFDDDELWTLGKGVGYSLFLVAAHAFGHAMGLEHSQDPGALMAPIYTYTKNFRLSQDDIKGIQELYGASPISYGNDALMP